Protein AF-A0A378KLR0-F1 (afdb_monomer_lite)

Foldseek 3Di:
DWDWDWDAALNAIWIWTDPDPPGRDIDIDHDCVDPVVVVCVVVVPPRVVVRRVVCVVCNLLVHLLVCLVCVCVPVVVPVPPVCLVVPDDPVVLVSLLVSLVSLCVDPPHDPSSVVSSVSSVCVVVVNDDDDDDPPQDPLSVLVVVCVVCVVVLVVVQCVVPPQAAPPPRDRDNPFWDKDFCDPVDSHPDSVRITTHGPVVVVVVVVVD

Radius of gyration: 29.0 Å; chains: 1; bounding box: 58×47×76 Å

pLDDT: mean 85.08, std 10.13, range [50.19, 97.94]

Sequence (208 aa):
MSYSMNIEVNEFPFQFGRMGYQTPSIGIFIDFSNVKIKEAIETGNENFYNAIKSVLSQGDEIDALYEMTNFEHYALQGHGWRALTEYYDFASLEKFKFQAELVLASKHANEEQLRVARTIIDVLNGTYKFPPPPEKSPEEKAKAAFERKKPKLKLKLTIDRGYKCDQCGNSTENSLCLIRRDNSILNYEIDNLVLRCRKCMNKMRSKQ

Secondary structure (DSSP, 8-state):
--EEEEEEETTEEEEEEE--SS---EEEE--TT-HHHHHHHHTT-HHHHHHHHHHHHTHHHHHHHHHHHHHIIIIITTS-TTHHHHH--HHHHHHHHHHHHHHHH-SS--HHHHHHHHHHHHHHTT---PPPPP---HHHHHHHHHHHHHHHHHHHHHHHHTS--TTT----TTSEEEEES-SS-----GGGEEEEEHHHHHHHHTT-

Structure (mmCIF, N/CA/C/O backbone):
data_AF-A0A378KLR0-F1
#
_entry.id   AF-A0A378KLR0-F1
#
loop_
_atom_site.group_PDB
_atom_site.id
_atom_site.type_symbol
_atom_site.label_atom_id
_atom_site.label_alt_id
_atom_site.labe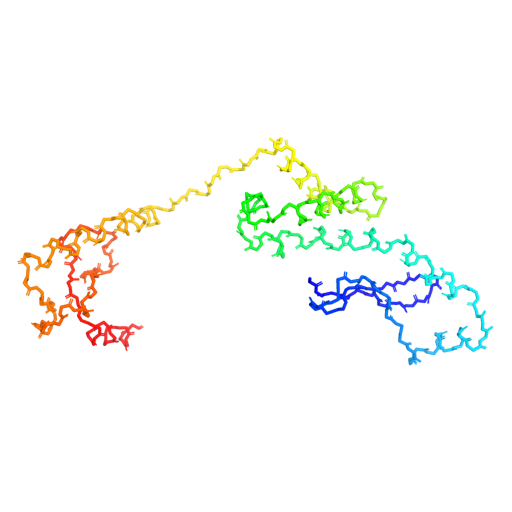l_comp_id
_atom_site.label_asym_id
_atom_site.label_entity_id
_atom_site.label_seq_id
_atom_site.pdbx_PDB_ins_code
_atom_site.Cartn_x
_atom_site.Cartn_y
_atom_site.Cartn_z
_atom_site.occupancy
_atom_site.B_iso_or_equiv
_atom_site.auth_seq_id
_atom_site.auth_comp_id
_atom_site.auth_asym_id
_atom_site.auth_atom_id
_atom_site.pdbx_PDB_model_num
ATOM 1 N N . MET A 1 1 ? -7.399 -4.696 -0.916 1.00 66.94 1 MET A N 1
ATOM 2 C CA . MET A 1 1 ? -6.653 -5.759 -0.215 1.00 66.94 1 MET A CA 1
ATOM 3 C C . MET A 1 1 ? -7.505 -6.254 0.937 1.00 66.94 1 MET A C 1
ATOM 5 O O . MET A 1 1 ? -8.052 -5.416 1.645 1.00 66.94 1 MET A O 1
ATOM 9 N N . SER A 1 2 ? -7.650 -7.573 1.086 1.00 79.69 2 SER A N 1
ATOM 10 C CA . SER A 1 2 ? -8.330 -8.167 2.238 1.00 79.69 2 SER A CA 1
ATOM 11 C C . SER A 1 2 ? -7.324 -8.498 3.331 1.00 79.69 2 SER A C 1
ATOM 13 O O . SER A 1 2 ? -6.296 -9.109 3.041 1.00 79.69 2 SER A O 1
ATOM 15 N N . TYR A 1 3 ? -7.636 -8.141 4.566 1.00 85.25 3 TYR A N 1
ATOM 16 C CA . TYR A 1 3 ? -6.856 -8.522 5.736 1.00 85.25 3 TYR A CA 1
ATOM 17 C C . TYR A 1 3 ? -7.774 -8.605 6.952 1.00 85.25 3 TYR A C 1
ATOM 19 O O . TYR A 1 3 ? -8.843 -7.994 6.977 1.00 85.25 3 TYR A O 1
ATOM 27 N N . SER A 1 4 ? -7.330 -9.337 7.964 1.00 88.06 4 SER A N 1
ATOM 28 C CA . SER A 1 4 ? -7.962 -9.385 9.276 1.00 88.06 4 SER A CA 1
ATOM 29 C C . SER A 1 4 ? -6.880 -9.445 10.344 1.00 88.06 4 SER A C 1
ATOM 31 O O . SER A 1 4 ? -5.906 -10.183 10.193 1.00 88.06 4 SER A O 1
ATOM 33 N N . MET A 1 5 ? -7.060 -8.704 11.426 1.00 88.38 5 MET A N 1
ATOM 34 C CA . MET A 1 5 ? -6.195 -8.718 12.599 1.00 88.38 5 MET A CA 1
ATOM 35 C C . MET A 1 5 ? -7.018 -8.990 13.853 1.00 88.38 5 MET A C 1
ATOM 37 O O . MET A 1 5 ? -8.179 -8.592 13.929 1.00 88.38 5 MET A O 1
ATOM 41 N N . ASN A 1 6 ? -6.410 -9.653 14.833 1.00 90.50 6 ASN A N 1
ATOM 42 C CA . ASN A 1 6 ? -7.017 -9.811 16.149 1.00 90.50 6 ASN A CA 1
ATOM 43 C C . ASN A 1 6 ? -6.736 -8.555 16.975 1.00 90.50 6 ASN A C 1
ATOM 45 O O . ASN A 1 6 ? -5.592 -8.105 17.041 1.00 90.50 6 ASN A O 1
ATOM 49 N N . ILE A 1 7 ? -7.768 -8.021 17.614 1.00 89.31 7 ILE A N 1
ATOM 50 C CA . ILE A 1 7 ? -7.682 -6.892 18.538 1.00 89.31 7 ILE A CA 1
ATOM 51 C C . ILE A 1 7 ? -8.447 -7.241 19.812 1.00 89.31 7 ILE A C 1
ATOM 53 O O . ILE A 1 7 ? -9.410 -8.004 19.772 1.00 89.31 7 ILE A O 1
ATOM 57 N N . GLU A 1 8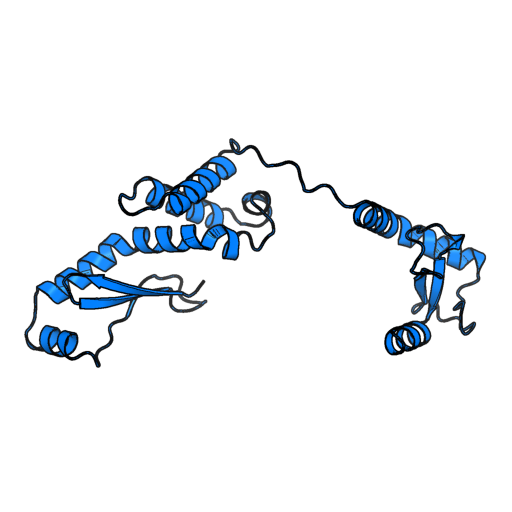 ? -8.042 -6.672 20.939 1.00 89.81 8 GLU A N 1
ATOM 58 C CA . GLU A 1 8 ? -8.757 -6.825 22.203 1.00 89.81 8 GLU A CA 1
ATOM 59 C C . GLU A 1 8 ? -9.113 -5.443 22.743 1.00 89.81 8 GLU A C 1
ATOM 61 O O . GLU A 1 8 ? -8.246 -4.580 22.877 1.00 89.81 8 GLU A O 1
ATOM 66 N N . VAL A 1 9 ? -10.398 -5.222 23.021 1.00 87.94 9 VAL A N 1
ATOM 67 C CA . VAL A 1 9 ? -10.903 -3.963 23.582 1.00 87.94 9 VAL A CA 1
ATOM 68 C C . VAL A 1 9 ? -11.867 -4.292 24.709 1.00 87.94 9 VAL A C 1
ATOM 70 O O . VAL A 1 9 ? -12.788 -5.083 24.526 1.00 87.94 9 VAL A O 1
ATOM 73 N N . ASN A 1 10 ? -11.654 -3.683 25.877 1.00 90.00 10 ASN A N 1
ATOM 74 C CA . ASN A 1 10 ? -12.403 -3.974 27.104 1.00 90.00 10 ASN A CA 1
ATOM 75 C C . ASN A 1 10 ? -12.471 -5.483 27.414 1.00 90.00 10 ASN A C 1
ATOM 77 O O . ASN A 1 10 ? -13.537 -5.984 27.756 1.00 90.00 10 ASN A O 1
ATOM 81 N N . GLU A 1 11 ? -11.354 -6.204 27.251 1.00 89.38 11 GLU A N 1
ATOM 82 C CA . GLU A 1 11 ? -11.241 -7.659 27.485 1.00 89.38 11 GLU A CA 1
ATOM 83 C C . GLU A 1 11 ? -12.057 -8.545 26.520 1.00 89.38 11 GLU A C 1
ATOM 85 O O . GLU A 1 11 ? -12.147 -9.765 26.709 1.00 89.38 11 GLU A O 1
ATOM 90 N N . PHE A 1 12 ? -12.644 -7.953 25.472 1.00 91.62 12 PHE A N 1
ATOM 91 C CA . PHE A 1 12 ? -13.346 -8.676 24.419 1.00 91.62 12 PHE A CA 1
ATOM 92 C C . PHE A 1 12 ? -12.463 -8.812 23.175 1.00 91.62 12 PHE A C 1
ATOM 94 O O . PHE A 1 12 ? -12.006 -7.799 22.633 1.00 91.62 12 PHE A O 1
ATOM 101 N N . PRO A 1 13 ? -12.234 -10.048 22.695 1.00 91.38 13 PRO A N 1
ATOM 102 C CA . PRO A 1 13 ? -11.493 -10.278 21.469 1.00 91.38 13 PRO A CA 1
ATOM 103 C C . PRO A 1 13 ? -12.387 -10.019 20.253 1.00 91.38 13 PRO A C 1
ATOM 105 O O . PRO A 1 13 ? -13.496 -10.546 20.148 1.00 91.38 13 PRO A O 1
ATOM 108 N N . PHE A 1 14 ? -11.869 -9.257 19.300 1.00 90.19 14 PHE A N 1
ATOM 109 C CA . PHE A 1 14 ? -12.486 -9.011 18.007 1.00 90.19 14 PHE A CA 1
ATOM 110 C C . PHE A 1 14 ? -11.508 -9.322 16.883 1.00 90.19 14 PHE A C 1
ATOM 112 O O . PHE A 1 14 ? -10.290 -9.235 17.042 1.00 90.19 14 PHE A O 1
ATOM 119 N N . GLN A 1 15 ? -12.053 -9.613 15.709 1.00 90.25 15 GLN A N 1
ATOM 120 C CA . GLN A 1 15 ? -11.304 -9.508 14.468 1.00 90.25 15 GLN A CA 1
ATOM 121 C C . GLN A 1 15 ? -11.693 -8.217 13.757 1.00 90.25 15 GLN A C 1
ATOM 123 O O . GLN A 1 15 ? -12.873 -7.915 13.631 1.00 90.25 15 GLN A O 1
ATOM 128 N N . PHE A 1 16 ? -10.716 -7.456 13.280 1.00 89.25 16 PHE A N 1
ATOM 129 C CA . PHE A 1 16 ? -10.937 -6.233 12.512 1.00 89.25 16 PHE A CA 1
ATOM 130 C C . PHE A 1 16 ? -10.234 -6.317 11.164 1.00 89.25 16 PHE A C 1
ATOM 132 O O . PHE A 1 16 ? -9.127 -6.846 11.070 1.00 89.25 16 PHE A O 1
ATOM 139 N N . GLY A 1 17 ? -10.847 -5.772 10.120 1.00 88.19 17 GLY A N 1
ATOM 140 C CA . GLY A 1 17 ? -10.163 -5.558 8.850 1.00 88.19 17 GLY A CA 1
ATOM 141 C C . GLY A 1 17 ? -11.109 -5.430 7.668 1.00 88.19 17 GLY A C 1
ATOM 142 O O . GLY A 1 17 ? -12.283 -5.090 7.817 1.00 88.19 17 GLY A O 1
ATOM 143 N N . ARG A 1 18 ? -10.586 -5.702 6.472 1.00 85.19 18 ARG A N 1
ATOM 144 C CA . ARG A 1 18 ? -11.323 -5.636 5.205 1.00 85.19 18 ARG A CA 1
ATOM 145 C C . ARG A 1 18 ? -11.597 -7.039 4.684 1.00 85.19 18 ARG A C 1
ATOM 147 O O . ARG A 1 18 ? -10.667 -7.763 4.326 1.00 85.19 18 ARG A O 1
ATOM 154 N N . MET A 1 19 ? -12.872 -7.403 4.583 1.00 68.81 19 MET A N 1
ATOM 155 C CA . MET A 1 19 ? -13.282 -8.669 3.976 1.00 68.81 19 MET A CA 1
ATOM 156 C C . MET A 1 19 ? -13.594 -8.475 2.499 1.00 68.81 19 MET A C 1
ATOM 158 O O . MET A 1 19 ? -14.481 -7.709 2.138 1.00 68.81 19 MET A O 1
ATOM 162 N N . GLY A 1 20 ? -12.890 -9.228 1.655 1.00 62.16 20 GLY A N 1
ATOM 163 C CA . GLY A 1 20 ? -13.179 -9.355 0.230 1.00 62.16 20 GLY A CA 1
ATOM 164 C C . GLY A 1 20 ? -12.495 -8.330 -0.680 1.00 62.16 20 GLY A C 1
ATOM 165 O O . GLY A 1 20 ? -12.195 -7.201 -0.308 1.00 62.16 20 GLY A O 1
ATOM 166 N N . TYR A 1 21 ? -12.268 -8.746 -1.928 1.00 53.12 21 TYR A N 1
ATOM 167 C CA . TYR A 1 21 ? -11.792 -7.876 -3.011 1.00 53.12 21 TYR A CA 1
ATOM 168 C C . TYR A 1 21 ? -12.880 -6.916 -3.525 1.00 53.12 21 TYR A C 1
ATOM 170 O O . TYR A 1 21 ? -12.554 -5.935 -4.185 1.00 53.12 21 TYR A O 1
ATOM 178 N N . GLN A 1 22 ? -14.156 -7.209 -3.245 1.00 52.25 22 GLN A N 1
ATOM 179 C CA . GLN A 1 22 ? -15.318 -6.502 -3.801 1.00 52.25 22 GLN A CA 1
ATOM 180 C C . GLN A 1 22 ? -15.989 -5.534 -2.816 1.00 52.25 22 GLN A C 1
ATOM 182 O O . GLN A 1 22 ? -16.718 -4.645 -3.244 1.00 52.25 22 GLN A O 1
ATOM 187 N N . THR A 1 23 ? -15.728 -5.670 -1.516 1.00 54.97 23 THR A N 1
ATOM 188 C CA . THR A 1 23 ? -16.262 -4.792 -0.469 1.00 54.97 23 THR A CA 1
ATOM 189 C C . THR A 1 23 ? -15.115 -3.994 0.150 1.00 54.97 23 THR A C 1
ATOM 191 O O . THR A 1 23 ? -14.316 -4.552 0.898 1.00 54.97 23 THR A O 1
ATOM 194 N N . PRO A 1 24 ? -14.987 -2.689 -0.159 1.00 64.12 24 PRO A N 1
ATOM 195 C CA . PRO A 1 24 ? -13.898 -1.853 0.354 1.00 64.12 24 PRO A CA 1
ATOM 196 C C . PRO A 1 24 ? -14.073 -1.462 1.832 1.00 64.12 24 PRO A C 1
ATOM 198 O O . PRO A 1 24 ? -13.217 -0.778 2.392 1.00 64.12 24 PRO A O 1
ATOM 201 N N . SER A 1 25 ? -15.179 -1.864 2.457 1.00 74.38 25 SER A N 1
ATOM 202 C CA . SER A 1 25 ? -15.558 -1.495 3.815 1.00 74.38 25 SER A CA 1
ATOM 203 C C . SER A 1 25 ? -14.751 -2.252 4.870 1.00 74.38 25 SER A C 1
ATOM 205 O O . SER A 1 25 ? -14.663 -3.482 4.850 1.00 74.38 25 SER A O 1
ATOM 207 N N . ILE A 1 26 ? -14.204 -1.490 5.814 1.00 84.94 26 ILE A N 1
ATOM 208 C CA . ILE A 1 26 ? -13.672 -1.996 7.079 1.00 84.94 26 ILE A CA 1
ATOM 209 C C . ILE A 1 26 ? -14.813 -2.519 7.956 1.00 84.94 26 ILE A C 1
ATOM 211 O O . ILE A 1 26 ? -15.939 -2.021 7.890 1.00 84.94 26 ILE A O 1
ATOM 215 N N . GLY A 1 27 ? -14.535 -3.528 8.773 1.00 85.75 27 GLY A N 1
ATOM 216 C CA . GLY A 1 27 ? -15.534 -4.117 9.649 1.00 85.75 27 GLY A CA 1
ATOM 217 C C . GLY A 1 27 ? -14.936 -4.879 10.820 1.00 85.75 27 GLY A C 1
ATOM 218 O O . GLY A 1 27 ? -13.740 -5.174 10.860 1.00 85.75 27 GLY A O 1
ATOM 219 N N . ILE A 1 28 ? -15.818 -5.192 11.765 1.00 88.44 28 ILE A N 1
ATOM 220 C CA . ILE A 1 28 ? -15.535 -6.037 12.921 1.00 88.44 28 ILE A CA 1
ATOM 221 C C . ILE A 1 28 ? -16.211 -7.387 12.699 1.00 88.44 28 ILE A C 1
ATOM 223 O O . ILE A 1 28 ? -17.391 -7.450 12.354 1.00 88.44 28 ILE A O 1
ATOM 227 N N . PHE A 1 29 ? -15.472 -8.460 12.942 1.00 87.44 29 PHE A N 1
ATOM 228 C CA . PHE A 1 29 ? -15.940 -9.835 12.908 1.00 87.44 29 PHE A CA 1
ATOM 229 C C . PHE A 1 29 ? -15.981 -10.361 14.337 1.00 87.44 29 PHE A C 1
ATOM 231 O O . PHE A 1 29 ? -14.988 -10.326 15.069 1.00 87.44 29 PHE A O 1
ATOM 238 N N . ILE A 1 30 ? -17.172 -10.800 14.733 1.00 88.44 30 ILE A N 1
ATOM 239 C CA . ILE A 1 30 ? -17.485 -11.242 16.087 1.00 88.44 30 ILE A CA 1
ATOM 240 C C . ILE A 1 30 ? -17.665 -12.755 16.046 1.00 88.44 30 ILE A C 1
ATOM 242 O O . ILE A 1 30 ? -18.530 -13.263 15.331 1.00 88.44 30 ILE A O 1
ATOM 246 N N . ASP A 1 31 ? -16.853 -13.472 16.819 1.00 89.19 31 ASP A N 1
ATOM 247 C CA . ASP A 1 31 ? -17.006 -14.911 16.987 1.00 89.19 31 ASP A CA 1
ATOM 248 C C . ASP A 1 31 ? -18.088 -15.207 18.029 1.00 89.19 31 ASP A C 1
ATOM 250 O O . ASP A 1 31 ? -17.850 -15.206 19.238 1.00 89.19 31 ASP A O 1
ATOM 254 N N . PHE A 1 32 ? -19.294 -15.499 17.548 1.00 88.88 32 PHE A N 1
ATOM 255 C CA . PHE A 1 32 ? -20.414 -15.876 18.404 1.00 88.88 32 PHE A CA 1
ATOM 256 C C . PHE A 1 32 ? -20.243 -17.237 19.082 1.00 88.88 32 PHE A C 1
ATOM 258 O O . PHE A 1 32 ? -21.099 -17.597 19.878 1.00 88.88 32 PHE A O 1
ATOM 265 N N . SER A 1 33 ? -19.196 -18.018 18.794 1.00 90.94 33 SER A N 1
ATOM 266 C CA . SER A 1 33 ? -18.888 -19.234 19.554 1.00 90.94 33 S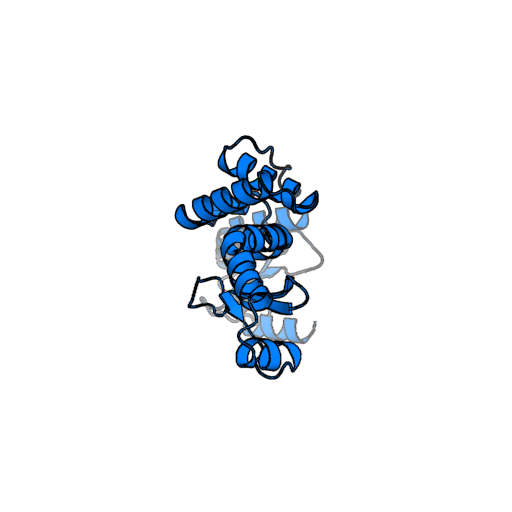ER A CA 1
ATOM 267 C C . SER A 1 33 ? -18.184 -18.940 20.886 1.00 90.94 33 SER A C 1
ATOM 269 O O . SER A 1 33 ? -18.250 -19.766 21.799 1.00 90.94 33 SER A O 1
ATOM 271 N N . ASN A 1 34 ? -17.592 -17.749 21.036 1.00 92.19 34 ASN A N 1
ATOM 272 C CA . ASN A 1 34 ? -16.878 -17.333 22.237 1.00 92.19 34 ASN A CA 1
ATOM 273 C C . ASN A 1 34 ? -17.829 -17.165 23.436 1.00 92.19 34 ASN A C 1
ATOM 275 O O . ASN A 1 34 ? -18.782 -16.386 23.386 1.00 92.19 34 ASN A O 1
ATOM 279 N N . VAL A 1 35 ? -17.535 -17.870 24.534 1.00 93.25 35 VAL A N 1
ATOM 280 C CA . VAL A 1 35 ? -18.378 -17.901 25.743 1.00 93.25 35 VAL A CA 1
ATOM 281 C C . VAL A 1 35 ? -18.558 -16.508 26.352 1.00 93.25 35 VAL A C 1
ATOM 283 O O . VAL A 1 35 ? -19.690 -16.120 26.621 1.00 93.25 35 VAL A O 1
ATOM 286 N N . LYS A 1 36 ? -17.484 -15.710 26.465 1.00 91.94 36 LYS A N 1
ATOM 287 C CA . LYS A 1 36 ? -17.559 -14.344 27.014 1.00 91.94 36 LYS A CA 1
ATOM 288 C C . LYS A 1 36 ? -18.461 -13.440 26.176 1.00 91.94 36 LYS A C 1
ATOM 290 O O . LYS A 1 36 ? -19.187 -12.617 26.721 1.00 91.94 36 LYS A O 1
ATOM 295 N N . ILE A 1 37 ? -18.407 -13.578 24.850 1.00 92.62 37 ILE A N 1
ATOM 296 C CA . ILE A 1 37 ? -19.224 -12.782 23.925 1.00 92.62 37 ILE A CA 1
ATOM 297 C C . ILE A 1 37 ? -20.691 -13.207 24.007 1.00 92.62 37 ILE A C 1
ATOM 299 O O . ILE A 1 37 ? -21.564 -12.345 24.074 1.00 92.62 37 ILE A O 1
ATOM 303 N N . LYS A 1 38 ? -20.971 -14.517 24.046 1.00 94.56 38 LYS A N 1
ATOM 304 C CA . LYS A 1 38 ? -22.336 -15.030 24.242 1.00 94.56 38 LYS A CA 1
ATOM 305 C C . LYS A 1 38 ? -22.948 -14.502 25.535 1.00 94.56 38 LYS A C 1
ATOM 307 O O . LYS A 1 38 ? -24.009 -13.888 25.488 1.00 94.56 38 LYS A O 1
ATOM 312 N N . GLU A 1 39 ? -22.241 -14.663 26.652 1.00 94.56 39 GLU A N 1
ATOM 313 C CA . GLU A 1 39 ? -22.681 -14.172 27.961 1.00 94.56 39 GLU A CA 1
ATOM 314 C C . GLU A 1 39 ? -22.891 -12.653 27.947 1.00 94.56 39 GLU A C 1
ATOM 316 O O . GLU A 1 39 ? -23.892 -12.158 28.462 1.00 94.56 39 GLU A O 1
ATOM 321 N N . ALA A 1 40 ? -21.992 -11.895 27.313 1.00 93.69 40 ALA A N 1
ATOM 322 C CA . ALA A 1 40 ? -22.121 -10.446 27.191 1.00 93.69 40 ALA A CA 1
ATOM 323 C C . ALA A 1 40 ? -23.361 -10.018 26.388 1.00 93.69 40 ALA A C 1
ATOM 325 O O . ALA A 1 40 ? -24.019 -9.045 26.755 1.00 93.69 40 ALA A O 1
ATOM 326 N N . ILE A 1 41 ? -23.707 -10.737 25.318 1.00 93.69 41 ILE A N 1
ATOM 327 C CA . ILE A 1 41 ? -24.913 -10.466 24.525 1.00 93.69 41 ILE A CA 1
ATOM 328 C C . ILE A 1 41 ? -26.172 -10.803 25.332 1.00 93.69 41 ILE A C 1
ATOM 330 O O . ILE A 1 41 ? -27.078 -9.975 25.409 1.00 93.69 41 ILE A O 1
ATOM 334 N N . GLU A 1 42 ? -26.217 -11.983 25.955 1.00 94.81 42 GLU A N 1
ATOM 335 C CA . GLU A 1 42 ? -27.366 -12.468 26.734 1.00 94.81 42 GLU A CA 1
ATOM 336 C C . GLU A 1 42 ? -27.672 -11.578 27.943 1.00 94.81 42 GLU A C 1
ATOM 338 O O . GLU A 1 42 ? -28.835 -11.340 28.267 1.00 94.81 42 GLU A O 1
ATOM 343 N N . THR A 1 43 ? -26.631 -11.050 28.588 1.00 95.06 43 THR A N 1
ATOM 344 C CA . THR A 1 43 ? -26.754 -10.176 29.765 1.00 95.06 43 THR A CA 1
ATOM 345 C C . THR A 1 43 ? -26.897 -8.695 29.420 1.00 95.06 43 THR A C 1
ATOM 347 O O . THR A 1 43 ? -27.090 -7.880 30.320 1.00 95.06 43 THR A O 1
ATOM 350 N N . GLY A 1 44 ? -26.810 -8.319 28.139 1.00 92.38 44 GLY A N 1
ATOM 351 C CA . GLY A 1 44 ? -26.850 -6.916 27.725 1.00 92.38 44 GLY A CA 1
ATOM 352 C C . GLY A 1 44 ? -25.647 -6.102 28.221 1.00 92.38 44 GLY A C 1
ATOM 353 O O . GLY A 1 44 ? -25.794 -4.928 28.548 1.00 92.38 44 GLY A O 1
ATOM 354 N N . ASN A 1 45 ? -24.463 -6.712 28.298 1.00 95.19 45 ASN A N 1
ATOM 355 C CA . ASN A 1 45 ? -23.262 -6.110 28.871 1.00 95.19 45 ASN A CA 1
ATOM 356 C C . ASN A 1 45 ? -22.826 -4.845 28.105 1.00 95.19 45 ASN A C 1
ATOM 358 O O . ASN A 1 45 ? -22.349 -4.906 26.969 1.00 95.19 45 ASN A O 1
ATOM 362 N N . GLU A 1 46 ? -22.934 -3.686 28.755 1.00 94.75 46 GLU A N 1
ATOM 363 C CA . GLU A 1 46 ? -22.594 -2.391 28.157 1.00 94.75 46 GLU A CA 1
ATOM 364 C C . GLU A 1 46 ? -21.118 -2.279 27.751 1.00 94.75 46 GLU A C 1
ATOM 366 O O . GLU A 1 46 ? -20.814 -1.650 26.735 1.00 94.75 46 GLU A O 1
ATOM 371 N N . ASN A 1 47 ? -20.192 -2.922 28.475 1.00 93.75 47 ASN A N 1
ATOM 372 C CA . ASN A 1 47 ? -18.761 -2.872 28.156 1.00 93.75 47 ASN A CA 1
ATOM 373 C C . ASN A 1 47 ? -18.459 -3.510 26.799 1.00 93.75 47 ASN A C 1
ATOM 375 O O . ASN A 1 47 ? -17.602 -3.002 26.073 1.00 93.75 47 ASN A O 1
ATOM 379 N N . PHE A 1 48 ? -19.188 -4.569 26.436 1.00 94.12 48 PHE A N 1
ATOM 380 C CA . PHE A 1 48 ? -19.072 -5.223 25.134 1.00 94.12 48 PHE A CA 1
ATOM 381 C C . PHE A 1 48 ? -19.538 -4.303 24.001 1.00 94.12 48 PHE A C 1
ATOM 383 O O . PHE A 1 48 ? -18.804 -4.073 23.039 1.00 94.12 48 PHE A O 1
ATOM 390 N N . TYR A 1 49 ? -20.721 -3.697 24.130 1.00 92.94 49 TYR A N 1
ATOM 391 C CA . TYR A 1 49 ? -21.227 -2.765 23.117 1.00 92.94 49 TYR A CA 1
ATOM 392 C C . TYR A 1 49 ? -20.371 -1.495 23.011 1.00 92.94 49 TYR A C 1
ATOM 394 O O . TYR A 1 49 ? -20.158 -0.981 21.910 1.00 92.94 49 TYR A O 1
ATOM 402 N N . ASN A 1 50 ? -19.832 -1.007 24.131 1.00 93.75 50 ASN A N 1
ATOM 403 C CA . ASN A 1 50 ? -18.875 0.098 24.145 1.00 93.75 50 ASN A CA 1
ATOM 404 C C . ASN A 1 50 ? -17.552 -0.285 23.469 1.00 93.75 50 ASN A C 1
ATOM 406 O O . ASN A 1 50 ? -16.970 0.549 22.778 1.00 93.75 50 ASN A O 1
ATOM 410 N N . ALA A 1 51 ? -17.108 -1.538 23.596 1.00 92.19 51 ALA A N 1
ATOM 411 C CA . ALA A 1 51 ? -15.925 -2.030 22.898 1.00 92.19 51 ALA A CA 1
ATOM 412 C C . ALA A 1 51 ? -16.127 -2.023 21.375 1.00 92.19 51 ALA A C 1
ATOM 414 O O . ALA A 1 51 ? -15.292 -1.479 20.656 1.00 92.19 51 ALA A O 1
ATOM 415 N N . ILE A 1 52 ? -17.276 -2.512 20.886 1.00 91.69 52 ILE A N 1
ATOM 416 C CA . ILE A 1 52 ? -17.633 -2.453 19.455 1.00 91.69 52 ILE A CA 1
ATOM 417 C C . ILE A 1 52 ? -17.622 -1.003 18.957 1.00 91.69 52 ILE A C 1
ATOM 419 O O . ILE A 1 52 ? -16.989 -0.699 17.947 1.00 91.69 52 ILE A O 1
ATOM 423 N N . LYS A 1 53 ? -18.294 -0.090 19.673 1.00 91.50 53 LYS A N 1
ATOM 424 C CA . LYS A 1 53 ? -18.335 1.338 19.309 1.00 91.50 53 LYS A CA 1
ATOM 425 C C . LYS A 1 53 ? -16.939 1.957 19.265 1.00 91.50 53 LYS A C 1
ATOM 427 O O . LYS A 1 53 ? -16.642 2.695 18.331 1.00 91.50 53 LYS A O 1
ATOM 432 N N . SER A 1 54 ? -16.095 1.639 20.246 1.00 90.62 54 SER A N 1
ATOM 433 C CA . SER A 1 54 ? -14.718 2.126 20.322 1.00 90.62 54 SER A CA 1
ATOM 434 C C . SER A 1 54 ? -13.907 1.695 19.099 1.00 90.62 54 SER A C 1
ATOM 436 O O . SER A 1 54 ? -13.332 2.544 18.419 1.00 90.62 54 SER A O 1
ATOM 438 N N . VAL A 1 55 ? -13.950 0.408 18.743 1.00 90.25 55 VAL A N 1
ATOM 439 C CA . VAL A 1 55 ? -13.252 -0.107 17.556 1.00 90.25 55 VAL A CA 1
ATOM 440 C C . VAL A 1 55 ? -13.766 0.559 16.280 1.00 90.25 55 VAL A C 1
ATOM 442 O O . VAL A 1 55 ? -12.964 1.001 15.464 1.00 90.25 55 VAL A O 1
ATOM 445 N N . LEU A 1 56 ? -15.087 0.681 16.107 1.00 87.75 56 LEU A N 1
ATOM 446 C CA . LEU A 1 56 ? -15.656 1.325 14.918 1.00 87.75 56 LEU A CA 1
ATOM 447 C C . LEU A 1 56 ? -15.261 2.802 14.818 1.00 87.75 56 LEU A C 1
ATOM 449 O O . LEU A 1 56 ? -14.959 3.270 13.725 1.00 87.75 56 LEU A O 1
ATOM 453 N N . SER A 1 57 ? -15.215 3.524 15.942 1.00 89.31 57 SER A N 1
ATOM 454 C CA . SER A 1 57 ? -14.802 4.935 15.965 1.00 89.31 57 SER A CA 1
ATOM 455 C C . SER A 1 57 ? -13.332 5.157 15.602 1.00 89.31 57 SER A C 1
ATOM 457 O O . SER A 1 57 ? -12.981 6.234 15.135 1.00 89.31 57 SER A O 1
ATOM 459 N N . GLN A 1 58 ? -12.490 4.137 15.781 1.00 89.25 58 GLN A N 1
ATOM 460 C CA . GLN A 1 58 ? -11.060 4.160 15.459 1.00 89.25 58 GLN A CA 1
ATOM 461 C C . GLN A 1 58 ? -10.744 3.399 14.164 1.00 89.25 58 GLN A C 1
ATOM 463 O O . GLN A 1 58 ? -9.580 3.207 13.825 1.00 89.25 58 GLN A O 1
ATOM 468 N N . GLY A 1 59 ? -11.764 2.945 13.429 1.00 89.69 59 GLY A N 1
ATOM 469 C CA . GLY A 1 59 ? -11.589 2.026 12.308 1.00 89.69 59 GLY A CA 1
ATOM 470 C C . GLY A 1 59 ? -10.672 2.565 11.207 1.00 89.69 59 GLY A C 1
ATOM 471 O O . GLY A 1 59 ? -9.822 1.828 10.711 1.00 89.69 59 GLY A O 1
ATOM 472 N N . ASP A 1 60 ? -10.797 3.849 10.866 1.00 90.69 60 ASP A N 1
ATOM 473 C CA . ASP A 1 60 ? -9.946 4.486 9.854 1.00 90.69 60 ASP A CA 1
ATOM 474 C C . ASP A 1 60 ? -8.483 4.587 10.308 1.00 90.69 60 ASP A C 1
ATOM 476 O O . ASP A 1 60 ? -7.570 4.374 9.511 1.00 90.69 60 ASP A O 1
ATOM 480 N N . GLU A 1 61 ? -8.248 4.862 11.594 1.00 92.44 61 GLU A N 1
ATOM 481 C CA . GLU A 1 61 ? -6.903 4.901 12.173 1.00 92.44 61 GLU A CA 1
ATOM 482 C C . GLU A 1 61 ? -6.274 3.503 12.178 1.00 92.44 61 GLU A C 1
ATOM 484 O O . GLU A 1 61 ? -5.151 3.337 11.705 1.00 92.44 61 GLU A O 1
ATOM 489 N N . ILE A 1 62 ? -7.007 2.481 12.633 1.00 91.31 62 ILE A N 1
ATOM 490 C CA . ILE A 1 62 ? -6.535 1.087 12.643 1.00 91.31 62 ILE A CA 1
ATOM 491 C C . ILE A 1 62 ? -6.194 0.625 11.217 1.00 91.31 62 ILE A C 1
ATOM 493 O O . ILE A 1 62 ? -5.155 -0.004 10.999 1.00 91.31 62 ILE A O 1
ATOM 497 N N . ASP A 1 63 ? -7.036 0.963 10.236 1.00 91.44 63 ASP A N 1
ATOM 498 C CA . ASP A 1 63 ? -6.789 0.642 8.830 1.00 91.44 63 ASP A CA 1
ATOM 499 C C . ASP A 1 63 ? -5.558 1.361 8.277 1.00 91.44 63 ASP A C 1
ATOM 501 O O . ASP A 1 63 ? -4.718 0.732 7.633 1.00 91.44 63 ASP A O 1
ATOM 505 N N . ALA A 1 64 ? -5.406 2.652 8.569 1.00 93.75 64 ALA A N 1
ATOM 506 C CA . ALA A 1 64 ? -4.242 3.422 8.153 1.00 93.75 64 ALA A CA 1
ATOM 507 C C . ALA A 1 64 ? -2.943 2.856 8.749 1.00 93.75 64 ALA A C 1
ATOM 509 O O . ALA A 1 64 ? -1.965 2.672 8.022 1.00 93.75 64 ALA A O 1
ATOM 510 N N . LEU A 1 65 ? -2.936 2.506 10.039 1.00 94.06 65 LEU A N 1
ATOM 511 C CA . LEU A 1 65 ? -1.783 1.891 10.702 1.00 94.06 65 LEU A CA 1
ATOM 512 C C . LEU A 1 65 ? -1.391 0.563 10.042 1.00 94.06 65 LEU A C 1
ATOM 514 O O . LEU A 1 65 ? -0.204 0.321 9.803 1.00 94.06 65 LEU A O 1
ATOM 518 N N . TYR A 1 66 ? -2.372 -0.278 9.701 1.00 92.19 66 TYR A N 1
ATOM 519 C CA . TYR A 1 66 ? -2.123 -1.538 8.999 1.00 92.19 66 TYR A CA 1
ATOM 520 C C . TYR A 1 66 ? -1.539 -1.325 7.602 1.00 92.19 66 TYR A C 1
ATOM 522 O O . TYR A 1 66 ? -0.566 -1.980 7.220 1.00 92.19 66 TYR A O 1
ATOM 530 N N . GLU A 1 67 ? -2.133 -0.416 6.831 1.00 91.12 67 GLU A N 1
ATOM 531 C CA . GLU A 1 67 ? -1.706 -0.125 5.463 1.00 91.12 67 GLU A CA 1
ATOM 532 C C . GLU A 1 67 ? -0.277 0.425 5.453 1.00 91.12 67 GLU A C 1
ATOM 534 O O . GLU A 1 67 ? 0.539 -0.048 4.667 1.00 91.12 67 GLU A O 1
ATOM 539 N N . MET A 1 68 ? 0.084 1.320 6.382 1.00 94.44 68 MET A N 1
ATOM 540 C CA . MET A 1 68 ? 1.454 1.848 6.479 1.00 94.44 68 MET A CA 1
ATOM 541 C C . MET A 1 68 ? 2.483 0.766 6.810 1.00 94.44 68 MET A C 1
ATOM 543 O O . MET A 1 68 ? 3.567 0.763 6.232 1.00 94.44 68 MET A O 1
ATOM 547 N N . THR A 1 69 ? 2.146 -0.196 7.675 1.00 92.88 69 THR A N 1
ATOM 548 C CA . THR A 1 69 ? 3.037 -1.330 7.978 1.00 92.88 69 THR A CA 1
ATOM 549 C C . THR A 1 69 ? 3.350 -2.171 6.744 1.00 92.88 69 THR A C 1
ATOM 551 O O . THR A 1 69 ? 4.437 -2.734 6.643 1.00 92.88 69 THR A O 1
ATOM 554 N N . ASN A 1 70 ? 2.417 -2.262 5.798 1.00 90.44 70 ASN A N 1
ATOM 555 C CA . ASN A 1 70 ? 2.552 -3.144 4.646 1.00 90.44 70 ASN A CA 1
ATOM 556 C C . ASN A 1 70 ? 2.681 -2.397 3.307 1.00 90.44 70 ASN A C 1
ATOM 558 O O . ASN A 1 70 ? 2.654 -3.021 2.243 1.00 90.44 70 ASN A O 1
ATOM 562 N N . PHE A 1 71 ? 2.841 -1.073 3.348 1.00 92.12 71 PHE A N 1
ATOM 563 C CA . PHE A 1 71 ? 2.739 -0.206 2.179 1.00 92.12 71 PHE A CA 1
ATOM 564 C C . PHE A 1 71 ? 3.783 -0.538 1.114 1.00 92.12 71 PHE A C 1
ATOM 566 O O . PHE A 1 71 ? 3.452 -0.772 -0.047 1.00 92.12 71 PHE A O 1
ATOM 573 N N . GLU A 1 72 ? 5.059 -0.614 1.499 1.00 88.88 72 GLU A N 1
ATOM 574 C CA . GLU A 1 72 ? 6.133 -0.900 0.542 1.00 88.88 72 GLU A CA 1
ATOM 575 C C . GLU A 1 72 ? 5.986 -2.297 -0.083 1.00 88.88 72 GLU A C 1
ATOM 577 O O . GLU A 1 72 ? 6.290 -2.493 -1.262 1.00 88.88 72 GLU A O 1
ATOM 582 N N . HIS A 1 73 ? 5.474 -3.267 0.678 1.00 87.31 73 HIS A N 1
ATOM 583 C CA . HIS A 1 73 ? 5.281 -4.624 0.183 1.00 87.31 73 HIS A CA 1
ATOM 584 C C . HIS A 1 73 ? 4.107 -4.714 -0.799 1.00 87.31 73 HIS A C 1
ATOM 586 O O . HIS A 1 73 ? 4.264 -5.257 -1.893 1.00 87.31 73 HIS A O 1
ATOM 592 N N . TYR A 1 74 ? 2.945 -4.162 -0.440 1.00 84.25 74 TYR A N 1
ATOM 593 C CA . TYR A 1 74 ? 1.719 -4.347 -1.219 1.00 84.25 74 TYR A CA 1
ATOM 594 C C . TYR A 1 74 ? 1.443 -3.251 -2.240 1.00 84.25 74 TYR A C 1
ATOM 596 O O . TYR A 1 74 ? 0.967 -3.571 -3.330 1.00 84.25 74 TYR A O 1
ATOM 604 N N . ALA A 1 75 ? 1.727 -1.989 -1.911 1.00 85.12 75 ALA A N 1
ATOM 605 C CA . ALA A 1 75 ? 1.561 -0.883 -2.845 1.00 85.12 75 ALA A CA 1
ATOM 606 C C . ALA A 1 75 ? 2.778 -0.789 -3.773 1.00 85.12 75 ALA A C 1
ATOM 608 O O . ALA A 1 75 ? 2.651 -0.837 -4.990 1.00 85.12 75 ALA A O 1
ATOM 609 N N . LEU A 1 76 ? 4.000 -0.743 -3.238 1.00 86.25 76 LEU A N 1
ATOM 610 C CA . LEU A 1 76 ? 5.159 -0.555 -4.119 1.00 86.25 76 LEU A CA 1
ATOM 611 C C . LEU A 1 76 ? 5.586 -1.839 -4.844 1.00 86.25 76 LEU A C 1
ATOM 613 O O . LEU A 1 76 ? 6.182 -1.738 -5.912 1.00 86.25 76 LEU A O 1
ATOM 617 N N . GLN A 1 77 ? 5.317 -3.031 -4.296 1.00 84.25 77 GLN A N 1
ATOM 618 C CA . GLN A 1 77 ? 5.634 -4.337 -4.909 1.00 84.25 77 GLN A CA 1
ATOM 619 C C . GLN A 1 77 ? 7.084 -4.460 -5.424 1.00 84.25 77 GLN A C 1
ATOM 621 O O . GLN A 1 77 ? 7.365 -5.122 -6.421 1.00 84.25 77 GLN A O 1
ATOM 626 N N . GLY A 1 78 ? 8.032 -3.789 -4.761 1.00 78.88 78 GLY A N 1
ATOM 627 C CA . GLY A 1 78 ? 9.441 -3.756 -5.172 1.00 78.88 78 GLY A CA 1
ATOM 628 C C . GLY A 1 78 ? 9.783 -2.771 -6.302 1.00 78.88 78 GLY A C 1
ATOM 629 O O . GLY A 1 78 ? 10.955 -2.644 -6.651 1.00 78.88 78 GLY A O 1
ATOM 630 N N . HIS A 1 79 ? 8.819 -2.015 -6.837 1.00 80.12 79 HIS A N 1
ATOM 631 C CA . HIS A 1 79 ? 9.056 -0.952 -7.826 1.00 80.12 79 HIS A CA 1
ATOM 632 C C . HIS A 1 79 ? 9.648 0.336 -7.220 1.00 80.12 79 HIS A C 1
ATOM 634 O O . HIS A 1 79 ? 10.041 1.251 -7.948 1.00 80.12 79 HIS A O 1
ATOM 640 N N . GLY A 1 80 ? 9.759 0.395 -5.889 1.00 86.56 80 GLY A N 1
ATOM 641 C CA . GLY A 1 80 ? 10.297 1.530 -5.145 1.00 86.56 80 GLY A CA 1
ATOM 642 C C . GLY A 1 80 ? 9.382 2.757 -5.161 1.00 86.56 80 GLY A C 1
ATOM 643 O O . GLY A 1 80 ? 8.343 2.789 -5.809 1.00 86.56 80 GLY A O 1
ATOM 644 N N . TRP A 1 81 ? 9.788 3.806 -4.447 1.00 90.50 81 TRP A N 1
ATOM 645 C CA . TRP A 1 81 ? 8.950 4.984 -4.184 1.00 90.50 81 TRP A CA 1
ATOM 646 C C . TRP A 1 81 ? 8.535 5.793 -5.422 1.00 90.50 81 TRP A C 1
ATOM 648 O O . TRP A 1 81 ? 7.539 6.506 -5.372 1.00 90.50 81 TRP A O 1
ATOM 658 N N . ARG A 1 82 ? 9.260 5.673 -6.544 1.00 87.19 82 ARG A N 1
ATOM 659 C CA . ARG A 1 82 ? 8.889 6.335 -7.813 1.00 87.19 82 ARG A CA 1
ATOM 660 C C . ARG A 1 82 ? 7.588 5.788 -8.400 1.00 87.19 82 ARG A C 1
ATOM 662 O O . ARG A 1 82 ? 6.850 6.528 -9.036 1.00 87.19 82 ARG A O 1
ATOM 669 N N . ALA A 1 83 ? 7.284 4.521 -8.127 1.00 86.19 83 ALA A N 1
ATOM 670 C CA . ALA A 1 83 ? 6.071 3.867 -8.598 1.00 86.19 83 ALA A CA 1
ATOM 671 C C . ALA A 1 83 ? 4.794 4.534 -8.078 1.00 86.19 83 ALA A C 1
ATOM 673 O O . ALA A 1 83 ? 3.752 4.443 -8.722 1.00 86.19 83 ALA A O 1
ATOM 674 N N . LEU A 1 84 ? 4.884 5.211 -6.927 1.00 88.19 84 LEU A N 1
ATOM 675 C CA . LEU A 1 84 ? 3.733 5.814 -6.276 1.00 88.19 84 LEU A CA 1
ATOM 676 C C . LEU A 1 84 ? 3.026 6.805 -7.205 1.00 88.19 84 LEU A C 1
ATOM 678 O O . LEU A 1 84 ? 1.827 6.692 -7.388 1.00 88.19 84 LEU A O 1
ATOM 682 N N . THR A 1 85 ? 3.752 7.718 -7.850 1.00 85.12 85 THR A N 1
ATOM 683 C CA . THR A 1 85 ? 3.154 8.714 -8.757 1.00 85.12 85 THR A CA 1
ATOM 684 C C . THR A 1 85 ? 3.049 8.241 -10.207 1.00 85.12 85 THR A C 1
ATOM 686 O O . THR A 1 85 ? 2.312 8.838 -10.986 1.00 85.12 85 THR A O 1
ATOM 689 N N . GLU A 1 86 ? 3.775 7.186 -10.588 1.00 84.94 86 GLU A N 1
ATOM 690 C CA . GLU A 1 86 ? 3.788 6.663 -11.960 1.00 84.94 86 GLU A CA 1
ATOM 691 C C . GLU A 1 86 ? 2.637 5.687 -12.250 1.00 84.94 86 GLU A C 1
ATOM 693 O O . GLU A 1 86 ? 2.156 5.644 -13.383 1.00 84.94 86 GLU A O 1
ATOM 698 N N . TYR A 1 87 ? 2.208 4.888 -11.264 1.00 85.06 87 TYR A N 1
ATOM 699 C CA . TYR A 1 87 ? 1.289 3.762 -11.493 1.00 85.06 87 TYR A CA 1
ATOM 700 C C . TYR A 1 87 ? -0.099 3.913 -10.871 1.00 85.06 87 TYR A C 1
ATOM 702 O O . TYR A 1 87 ? -1.002 3.164 -11.247 1.00 85.06 87 TYR A O 1
ATOM 710 N N . TYR A 1 88 ? -0.291 4.854 -9.948 1.00 86.38 88 TYR A N 1
ATOM 711 C CA . TYR A 1 88 ? -1.553 5.017 -9.228 1.00 86.38 88 TYR A CA 1
ATOM 712 C C . TYR A 1 88 ? -2.378 6.190 -9.750 1.00 86.38 88 TYR A C 1
ATOM 714 O O . TYR A 1 88 ? -1.848 7.238 -10.116 1.00 86.38 88 TYR A O 1
ATOM 722 N N . ASP A 1 89 ? -3.697 6.004 -9.768 1.00 88.56 89 ASP A N 1
ATOM 723 C CA . ASP A 1 89 ? -4.644 7.056 -10.116 1.00 88.56 89 ASP A CA 1
ATOM 724 C C . ASP A 1 89 ? -4.835 8.062 -8.972 1.00 88.56 89 ASP A C 1
ATOM 726 O O . ASP A 1 89 ? -4.486 7.817 -7.817 1.00 88.56 89 ASP A O 1
ATOM 730 N N . PHE A 1 90 ? -5.419 9.216 -9.297 1.00 89.12 90 PHE A N 1
ATOM 731 C CA . PHE A 1 90 ? -5.609 10.308 -8.344 1.00 89.12 90 PHE A CA 1
ATOM 732 C C . PHE A 1 90 ? -6.374 9.879 -7.080 1.00 89.12 90 PHE A C 1
ATOM 734 O O . PHE A 1 90 ? -5.960 10.222 -5.976 1.00 89.12 90 PHE A O 1
ATOM 741 N N . ALA A 1 91 ? -7.430 9.072 -7.224 1.00 89.38 91 ALA A N 1
ATOM 742 C CA . ALA A 1 91 ? -8.227 8.594 -6.094 1.00 89.38 91 ALA A CA 1
ATOM 743 C C . ALA A 1 91 ? -7.410 7.710 -5.135 1.00 89.38 91 ALA A C 1
ATOM 745 O O . ALA A 1 91 ? -7.528 7.833 -3.914 1.00 89.38 91 ALA A O 1
ATOM 746 N N . SER A 1 92 ? -6.546 6.842 -5.669 1.00 90.25 92 SER A N 1
ATOM 747 C CA . SER A 1 92 ? -5.630 6.042 -4.853 1.00 90.25 92 SER A CA 1
ATOM 748 C C . SER A 1 92 ? -4.618 6.924 -4.123 1.00 90.25 92 SER A C 1
ATOM 750 O O . SER A 1 92 ? -4.360 6.707 -2.940 1.00 90.25 92 SER A O 1
ATOM 752 N N . LEU A 1 93 ? -4.079 7.946 -4.796 1.00 92.69 93 LEU A N 1
ATOM 753 C CA . LEU A 1 93 ? -3.127 8.884 -4.192 1.00 92.69 93 LEU A CA 1
ATOM 754 C C . LEU A 1 93 ? -3.758 9.710 -3.067 1.00 92.69 93 LEU A C 1
ATOM 756 O O . LEU A 1 93 ? -3.147 9.856 -2.010 1.00 92.69 93 LEU A O 1
ATOM 760 N N . GLU A 1 94 ? -4.981 10.209 -3.258 1.00 93.62 94 GLU A N 1
ATOM 761 C CA . GLU A 1 94 ? -5.727 10.910 -2.207 1.00 93.62 94 GLU A CA 1
ATOM 762 C C . GLU A 1 94 ? -5.986 10.007 -1.005 1.00 93.62 94 GLU A C 1
ATOM 764 O O . GLU A 1 94 ? -5.782 10.424 0.136 1.00 93.62 94 GLU A O 1
ATOM 769 N N . LYS A 1 95 ? -6.359 8.746 -1.245 1.00 92.62 95 LYS A N 1
ATOM 770 C CA . LYS A 1 95 ? -6.539 7.768 -0.171 1.00 92.62 95 LYS A CA 1
ATOM 771 C C . LYS A 1 95 ? -5.246 7.547 0.616 1.00 92.62 95 LYS A C 1
ATOM 773 O O . LYS A 1 95 ? -5.274 7.581 1.845 1.00 92.62 95 LYS A O 1
ATOM 778 N N . PHE A 1 96 ? -4.120 7.337 -0.066 1.00 94.06 96 PHE A N 1
ATOM 779 C CA . PHE A 1 96 ? -2.828 7.152 0.599 1.00 94.06 96 PHE A CA 1
ATOM 780 C C . PHE A 1 96 ? -2.409 8.390 1.386 1.00 94.06 96 PHE A C 1
ATOM 782 O O . PHE A 1 96 ? -1.894 8.258 2.495 1.00 94.06 96 PHE A O 1
ATOM 789 N N . LYS A 1 97 ? -2.671 9.585 0.847 1.00 95.88 97 LYS A N 1
ATOM 790 C CA . LYS A 1 97 ? -2.428 10.847 1.545 1.00 95.88 97 LYS A CA 1
ATOM 791 C C . LYS A 1 97 ? -3.246 10.938 2.831 1.00 95.88 97 LYS A C 1
ATOM 793 O O . LYS A 1 97 ? -2.672 11.170 3.888 1.00 95.88 97 LYS A O 1
ATOM 798 N N . PHE A 1 98 ? -4.552 10.692 2.752 1.00 95.44 98 PHE A N 1
ATOM 799 C CA . PHE A 1 98 ? -5.445 10.709 3.910 1.00 95.44 98 PHE A CA 1
ATOM 800 C C . PHE A 1 98 ? -5.003 9.713 4.993 1.00 95.44 98 PHE A C 1
ATOM 802 O O . PHE A 1 98 ? -4.881 10.071 6.162 1.00 95.44 98 PHE A O 1
ATOM 809 N N . GLN A 1 99 ? -4.691 8.472 4.610 1.00 95.31 99 GLN A N 1
ATOM 810 C CA . GLN A 1 99 ? -4.202 7.461 5.552 1.00 95.31 99 GLN A CA 1
ATOM 811 C C . GLN A 1 99 ? -2.860 7.866 6.178 1.00 95.31 99 GLN A C 1
ATOM 813 O O . GLN A 1 99 ? -2.659 7.680 7.376 1.00 95.31 99 GLN A O 1
ATOM 818 N N . ALA A 1 100 ? -1.945 8.450 5.400 1.00 97.00 100 ALA A N 1
ATOM 819 C CA . ALA A 1 100 ? -0.683 8.955 5.930 1.00 97.00 100 ALA A CA 1
ATOM 820 C C . ALA A 1 100 ? -0.908 10.091 6.943 1.00 97.00 100 ALA A C 1
ATOM 822 O O . ALA A 1 100 ? -0.284 10.093 8.001 1.00 97.00 100 ALA A O 1
ATOM 823 N N . GLU A 1 101 ? -1.826 11.020 6.671 1.00 97.50 101 GLU A N 1
ATOM 824 C CA . GLU A 1 101 ? -2.193 12.098 7.600 1.00 97.50 101 GLU A CA 1
ATOM 825 C C . GLU A 1 101 ? -2.782 11.556 8.911 1.00 97.50 101 GLU A C 1
ATOM 827 O O . GLU A 1 101 ? -2.386 12.012 9.986 1.00 97.50 101 GLU A O 1
ATOM 832 N N . LEU A 1 102 ? -3.645 10.534 8.845 1.00 96.81 102 LEU A N 1
ATOM 833 C CA . LEU A 1 102 ? -4.157 9.845 10.034 1.00 96.81 102 LEU A CA 1
ATOM 834 C C . LEU A 1 102 ? -3.030 9.229 10.869 1.00 96.81 102 LEU A C 1
ATOM 836 O O . LEU A 1 102 ? -2.973 9.442 12.078 1.00 96.81 102 LEU A O 1
ATOM 840 N N . VAL A 1 103 ? -2.102 8.507 10.234 1.00 97.50 103 VAL A N 1
ATOM 841 C CA . VAL A 1 103 ? -0.958 7.895 10.931 1.00 97.50 103 VAL A CA 1
ATOM 842 C C . VAL A 1 103 ? -0.054 8.951 11.566 1.00 97.50 103 VAL A C 1
ATOM 844 O O . VAL A 1 103 ? 0.433 8.747 12.674 1.00 97.50 103 VAL A O 1
ATOM 847 N N . LEU A 1 104 ? 0.151 10.098 10.917 1.00 97.38 104 LEU A N 1
ATOM 848 C CA . LEU A 1 104 ? 0.966 11.185 11.472 1.00 97.38 104 LEU A CA 1
ATOM 849 C C . LEU A 1 104 ? 0.313 11.876 12.675 1.00 97.38 104 LEU A C 1
ATOM 851 O O . LEU A 1 104 ? 1.031 12.402 13.525 1.00 97.38 104 LEU A O 1
ATOM 855 N N . ALA A 1 105 ? -1.020 11.879 12.749 1.00 96.50 105 ALA A N 1
ATOM 856 C CA . ALA A 1 105 ? -1.776 12.391 13.892 1.00 96.50 105 ALA A CA 1
ATOM 857 C C . ALA A 1 105 ? -1.981 11.343 15.006 1.00 96.50 105 ALA A C 1
ATOM 859 O O . ALA A 1 105 ? -2.312 11.705 16.139 1.00 96.50 105 ALA A O 1
ATOM 860 N N . SER A 1 106 ? -1.788 10.059 14.696 1.00 95.06 106 SER A N 1
ATOM 861 C CA . SER A 1 106 ? -1.996 8.941 15.614 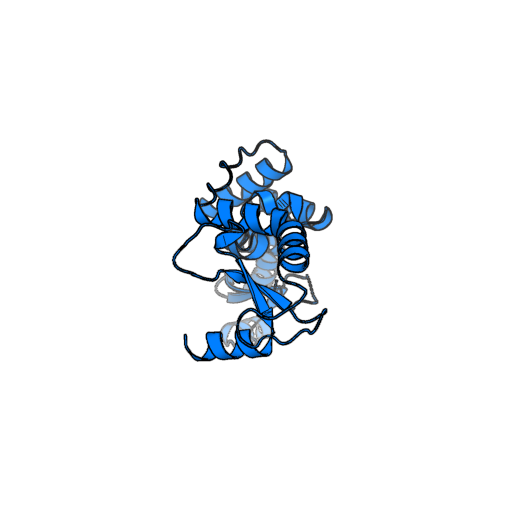1.00 95.06 106 SER A CA 1
ATOM 862 C C . SER A 1 106 ? -0.980 8.929 16.756 1.00 95.06 106 SER A C 1
ATOM 864 O O . SER A 1 106 ? 0.228 9.062 16.559 1.00 95.06 106 SER A O 1
ATOM 866 N N . LYS A 1 107 ? -1.468 8.674 17.975 1.00 94.12 107 LYS A N 1
ATOM 867 C CA . LYS A 1 107 ? -0.621 8.392 19.150 1.00 94.12 107 LYS A CA 1
ATOM 868 C C . LYS A 1 107 ? -0.167 6.931 19.219 1.00 94.12 107 LYS A C 1
ATOM 870 O O . LYS A 1 107 ? 0.653 6.593 20.068 1.00 94.12 107 LYS A O 1
ATOM 875 N N . HIS A 1 108 ? -0.723 6.076 18.365 1.00 91.75 108 HIS A N 1
ATOM 876 C CA . HIS A 1 108 ? -0.491 4.6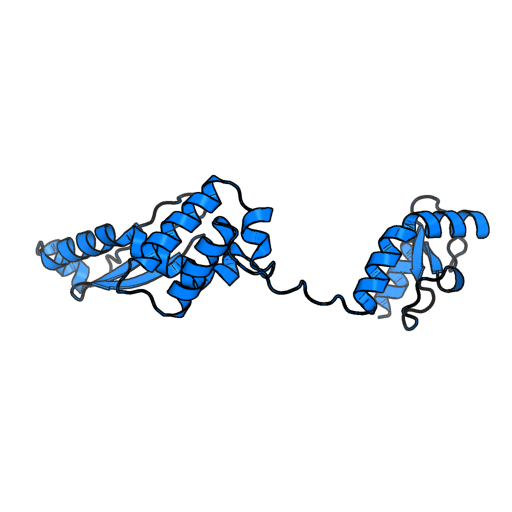34 18.336 1.00 91.75 108 HIS A CA 1
ATOM 877 C C . HIS A 1 108 ? 0.494 4.213 17.236 1.00 91.75 108 HIS A C 1
ATOM 879 O O . HIS A 1 108 ? 0.912 3.056 17.203 1.00 91.75 108 HIS A O 1
ATOM 885 N N . ALA A 1 109 ? 0.884 5.141 16.357 1.00 95.31 109 ALA A N 1
ATOM 886 C CA . ALA A 1 109 ? 1.830 4.878 15.284 1.00 95.31 109 ALA A CA 1
ATOM 887 C C . ALA A 1 109 ? 3.247 4.600 15.808 1.00 95.31 109 ALA A C 1
ATOM 889 O O . ALA A 1 109 ? 3.788 5.335 16.635 1.00 95.31 109 ALA A O 1
ATOM 890 N N . ASN A 1 110 ? 3.873 3.554 15.273 1.00 96.38 110 ASN A N 1
ATOM 891 C CA . ASN A 1 110 ? 5.284 3.263 15.500 1.00 96.38 110 ASN A CA 1
ATOM 892 C C . ASN A 1 110 ? 6.192 4.054 14.537 1.00 96.38 110 ASN A C 1
ATOM 894 O O . ASN A 1 110 ? 5.734 4.657 13.565 1.00 96.38 110 ASN A O 1
ATOM 898 N N . GLU A 1 111 ? 7.503 4.045 14.798 1.00 97.25 111 GLU A N 1
ATOM 899 C CA . GLU A 1 111 ? 8.480 4.808 14.006 1.00 97.25 111 GLU A CA 1
ATOM 900 C C . GLU A 1 111 ? 8.465 4.453 12.515 1.00 97.25 111 GLU A C 1
ATOM 902 O O . GLU A 1 111 ? 8.602 5.337 11.669 1.00 97.25 111 GLU A O 1
ATOM 907 N N . GLU A 1 112 ? 8.258 3.178 12.189 1.00 96.31 112 GLU A N 1
ATOM 908 C CA . GLU A 1 112 ? 8.238 2.702 10.809 1.00 96.31 112 GLU A CA 1
ATOM 909 C C . GLU A 1 112 ? 6.992 3.194 10.063 1.00 96.31 112 GLU A C 1
ATOM 911 O O . GLU A 1 112 ? 7.091 3.720 8.955 1.00 96.31 112 GLU A O 1
ATOM 916 N N . GLN A 1 113 ? 5.821 3.124 10.696 1.00 97.06 113 GLN A N 1
ATOM 917 C CA . GLN A 1 113 ? 4.576 3.667 10.153 1.00 97.06 113 GLN A CA 1
ATOM 918 C C . GLN A 1 113 ? 4.687 5.181 9.935 1.00 97.06 113 GLN A C 1
ATOM 920 O O . GLN A 1 113 ? 4.297 5.683 8.881 1.00 97.06 113 GLN A O 1
ATOM 925 N N . LEU A 1 114 ? 5.285 5.906 10.885 1.00 97.94 114 LEU A N 1
ATOM 926 C CA . LEU A 1 114 ? 5.545 7.340 10.751 1.00 97.94 114 LEU A CA 1
ATOM 927 C C . LEU A 1 114 ? 6.527 7.640 9.609 1.00 97.94 114 LEU A C 1
ATOM 929 O O . LEU A 1 114 ? 6.319 8.599 8.865 1.00 97.94 114 LEU A O 1
ATOM 933 N N . ARG A 1 115 ? 7.585 6.835 9.437 1.00 97.19 115 ARG A N 1
ATOM 934 C CA . ARG A 1 115 ? 8.547 6.962 8.327 1.00 97.19 115 ARG A CA 1
ATOM 935 C C . ARG A 1 115 ? 7.851 6.804 6.977 1.00 97.19 115 ARG A C 1
ATOM 937 O O . ARG A 1 115 ? 8.038 7.646 6.096 1.00 97.19 115 ARG A O 1
ATOM 944 N N . VAL A 1 116 ? 7.061 5.744 6.817 1.00 96.88 116 VAL A N 1
ATOM 945 C CA . VAL A 1 116 ? 6.307 5.458 5.588 1.00 96.88 116 VAL A CA 1
ATOM 946 C C . VAL A 1 116 ? 5.315 6.587 5.304 1.00 96.88 116 VAL A C 1
ATOM 948 O O . VAL A 1 116 ? 5.336 7.142 4.207 1.00 96.88 116 VAL A O 1
ATOM 951 N N . ALA A 1 117 ? 4.528 7.006 6.299 1.00 97.50 117 ALA A N 1
ATOM 952 C CA . ALA A 1 117 ? 3.553 8.084 6.152 1.00 97.50 117 ALA A CA 1
ATOM 953 C C . ALA A 1 117 ? 4.207 9.414 5.733 1.00 97.50 117 ALA A C 1
ATOM 955 O O . ALA A 1 117 ? 3.765 10.039 4.769 1.00 97.50 117 ALA A O 1
ATOM 956 N N . ARG A 1 118 ? 5.313 9.821 6.377 1.00 97.50 118 ARG A N 1
ATOM 957 C CA . ARG A 1 118 ? 6.083 11.015 5.964 1.00 97.50 118 ARG A CA 1
ATOM 958 C C . ARG A 1 118 ? 6.570 10.898 4.527 1.00 97.50 118 ARG A C 1
ATOM 960 O O . ARG A 1 118 ? 6.435 11.843 3.760 1.00 97.50 118 ARG A O 1
ATOM 967 N N . THR A 1 119 ? 7.088 9.728 4.157 1.00 96.38 119 THR A N 1
ATOM 968 C CA . THR A 1 119 ? 7.611 9.487 2.810 1.00 96.38 119 THR A CA 1
ATOM 969 C C . THR A 1 119 ? 6.519 9.617 1.752 1.00 96.38 119 THR A C 1
ATOM 971 O O . THR A 1 119 ? 6.751 10.247 0.724 1.00 96.38 119 THR A O 1
ATOM 974 N N . ILE A 1 120 ? 5.315 9.092 2.006 1.00 96.31 120 ILE A N 1
ATOM 975 C CA . ILE A 1 120 ? 4.157 9.277 1.119 1.00 96.31 120 ILE A CA 1
ATOM 976 C C . ILE A 1 120 ? 3.874 10.768 0.934 1.00 96.31 120 ILE A C 1
ATOM 978 O O . ILE A 1 120 ? 3.825 11.237 -0.201 1.00 96.31 120 ILE A O 1
ATOM 982 N N . ILE A 1 121 ? 3.746 11.527 2.027 1.00 96.88 121 ILE A N 1
ATOM 983 C CA . ILE A 1 121 ? 3.475 12.970 1.963 1.00 96.88 121 ILE A CA 1
ATOM 984 C C . ILE A 1 121 ? 4.570 13.709 1.188 1.00 96.88 121 ILE A C 1
ATOM 986 O O . ILE A 1 121 ? 4.259 14.512 0.310 1.00 96.88 121 ILE A O 1
ATOM 990 N N . ASP A 1 122 ? 5.840 13.408 1.452 1.00 96.25 122 ASP A N 1
ATOM 991 C CA . ASP A 1 122 ? 6.963 14.039 0.762 1.00 96.25 122 ASP A CA 1
ATOM 992 C C . ASP A 1 122 ? 6.980 13.717 -0.738 1.00 96.25 12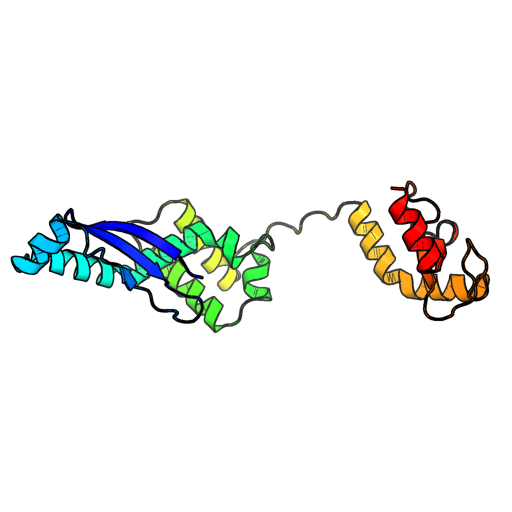2 ASP A C 1
ATOM 994 O O . ASP A 1 122 ? 7.282 14.581 -1.564 1.00 96.25 122 ASP A O 1
ATOM 998 N N . VAL A 1 123 ? 6.656 12.478 -1.121 1.00 94.06 123 VAL A N 1
ATOM 999 C CA . VAL A 1 123 ? 6.584 12.075 -2.532 1.00 94.06 123 VAL A CA 1
ATOM 1000 C C . VAL A 1 123 ? 5.441 12.805 -3.229 1.00 94.06 123 VAL A C 1
ATOM 1002 O O . VAL A 1 123 ? 5.651 13.376 -4.299 1.00 94.06 123 VAL A O 1
ATOM 1005 N N . LEU A 1 124 ? 4.254 12.836 -2.618 1.00 93.31 124 LEU A N 1
ATOM 1006 C CA . LEU A 1 124 ? 3.073 13.484 -3.195 1.00 93.31 124 LEU A CA 1
ATOM 1007 C C . LEU A 1 124 ? 3.207 15.011 -3.262 1.00 93.31 124 LEU A C 1
ATOM 1009 O O . LEU A 1 124 ? 2.671 15.628 -4.179 1.00 93.31 124 LEU A O 1
ATOM 1013 N N . ASN A 1 125 ? 3.965 15.616 -2.346 1.00 92.69 125 ASN A N 1
ATOM 1014 C CA . ASN A 1 125 ? 4.291 17.043 -2.373 1.00 92.69 125 ASN A CA 1
ATOM 1015 C C . ASN A 1 125 ? 5.502 17.376 -3.266 1.00 92.69 125 ASN A C 1
ATOM 1017 O O . ASN A 1 125 ? 5.826 18.550 -3.444 1.00 92.69 125 ASN A O 1
ATOM 1021 N N . GLY A 1 126 ? 6.196 16.372 -3.813 1.00 89.75 126 GLY A N 1
ATOM 1022 C CA . GLY A 1 126 ? 7.390 16.560 -4.642 1.00 89.75 126 GLY A CA 1
ATOM 1023 C C . GLY A 1 126 ? 8.642 17.007 -3.874 1.00 89.75 126 GLY A C 1
ATOM 1024 O O . GLY A 1 126 ? 9.613 17.442 -4.492 1.00 89.75 126 GLY A O 1
ATOM 1025 N N . THR A 1 127 ? 8.648 16.907 -2.543 1.00 92.25 127 THR A N 1
ATOM 1026 C CA . THR A 1 127 ? 9.790 17.245 -1.673 1.00 92.25 127 THR A CA 1
ATOM 1027 C C . THR A 1 127 ? 10.719 16.056 -1.430 1.00 92.25 127 THR A C 1
ATOM 1029 O O . THR A 1 127 ? 11.853 16.237 -0.974 1.00 92.25 127 THR A O 1
ATOM 1032 N N . TYR A 1 128 ? 10.278 14.840 -1.762 1.00 90.56 128 TYR A N 1
ATOM 1033 C CA . TYR A 1 128 ? 11.067 13.631 -1.569 1.00 90.56 128 TYR A CA 1
ATOM 1034 C C . TYR A 1 128 ? 12.276 13.556 -2.507 1.00 90.56 128 TYR A C 1
ATOM 1036 O O . TYR A 1 128 ? 12.164 13.579 -3.737 1.00 90.56 128 TYR A O 1
ATOM 1044 N N . LYS A 1 129 ? 13.465 13.388 -1.921 1.00 88.44 129 LYS A N 1
ATOM 1045 C CA . LYS A 1 129 ? 14.704 13.159 -2.670 1.00 88.44 129 LYS A CA 1
ATOM 1046 C C . LYS A 1 129 ? 14.858 11.676 -2.972 1.00 88.44 129 LYS A C 1
ATOM 1048 O O . LYS A 1 129 ? 15.349 10.914 -2.142 1.00 88.44 129 LYS A O 1
ATOM 1053 N N . PHE A 1 130 ? 14.473 11.274 -4.179 1.00 84.81 130 PHE A N 1
ATOM 1054 C CA . PHE A 1 130 ? 14.619 9.883 -4.583 1.00 84.81 130 PHE A CA 1
ATOM 1055 C C . PHE A 1 130 ? 16.091 9.452 -4.613 1.00 84.81 130 PHE A C 1
ATOM 1057 O O . PHE A 1 130 ? 16.918 10.160 -5.200 1.00 84.81 130 PHE A O 1
ATOM 1064 N N . PRO A 1 131 ? 16.421 8.256 -4.091 1.00 78.75 131 PRO A N 1
ATOM 1065 C CA . PRO A 1 131 ? 17.744 7.686 -4.286 1.00 78.75 131 PRO A CA 1
ATOM 1066 C C . PRO A 1 131 ? 18.022 7.544 -5.789 1.00 78.75 131 PRO A C 1
ATOM 1068 O O . PRO A 1 131 ? 17.078 7.336 -6.573 1.00 78.75 131 PRO A O 1
ATOM 1071 N N . PRO A 1 132 ? 19.289 7.671 -6.223 1.00 73.38 132 PRO A N 1
ATOM 1072 C CA . PRO A 1 132 ? 19.639 7.458 -7.618 1.00 73.38 132 PRO A CA 1
ATOM 1073 C C . PRO A 1 132 ? 19.113 6.085 -8.061 1.00 73.38 132 PRO A C 1
ATOM 1075 O O . PRO A 1 132 ? 19.099 5.147 -7.258 1.00 73.38 132 PRO A O 1
ATOM 1078 N N . PRO A 1 133 ? 18.602 5.963 -9.298 1.00 68.12 133 PRO A N 1
ATOM 1079 C CA . PRO A 1 133 ? 18.160 4.671 -9.796 1.00 68.12 133 PRO A CA 1
ATOM 1080 C C . PRO A 1 133 ? 19.306 3.661 -9.650 1.00 68.12 133 PRO A C 1
ATOM 1082 O O . PRO A 1 133 ? 20.462 4.046 -9.859 1.00 68.12 133 PRO A O 1
ATOM 1085 N N . PRO A 1 134 ? 19.012 2.399 -9.288 1.00 67.44 134 PRO A N 1
ATOM 1086 C CA . PRO A 1 134 ? 20.044 1.387 -9.128 1.00 67.44 134 PRO A CA 1
ATOM 1087 C C . PRO A 1 134 ? 20.915 1.342 -10.385 1.00 67.44 134 PRO A C 1
ATOM 1089 O O . PRO A 1 134 ? 20.407 1.365 -11.514 1.00 67.44 134 PRO A O 1
ATOM 1092 N N . GLU A 1 135 ? 22.236 1.340 -10.195 1.00 68.56 135 GLU A N 1
ATOM 1093 C CA . GLU A 1 135 ? 23.156 1.239 -11.316 1.00 68.56 135 GLU A CA 1
ATOM 1094 C C . GLU A 1 135 ? 22.900 -0.076 -12.039 1.00 68.56 135 GLU A C 1
ATOM 1096 O O . GLU A 1 135 ? 23.129 -1.157 -11.501 1.00 68.56 135 GLU A O 1
ATOM 1101 N N . LYS A 1 136 ? 22.431 0.023 -13.285 1.00 71.31 136 LYS A N 1
ATOM 1102 C CA . LYS A 1 136 ? 22.302 -1.152 -14.144 1.00 71.31 136 LYS A CA 1
ATOM 1103 C C . LYS A 1 136 ? 23.660 -1.833 -14.243 1.00 71.31 136 LYS A C 1
ATOM 1105 O O . LYS A 1 136 ? 24.649 -1.165 -14.584 1.00 71.31 136 LYS A O 1
ATOM 1110 N N . SER A 1 137 ? 23.697 -3.141 -14.010 1.00 75.19 137 SER A N 1
ATOM 1111 C CA . SER A 1 137 ? 24.922 -3.917 -14.177 1.00 75.19 137 SER A CA 1
ATOM 1112 C C . SER A 1 137 ? 25.443 -3.775 -15.620 1.00 75.19 137 SER A C 1
ATOM 1114 O O . SER A 1 137 ? 24.670 -3.460 -16.539 1.00 75.19 137 SER A O 1
ATOM 1116 N N . PRO A 1 138 ? 26.745 -3.995 -15.877 1.00 75.38 138 PRO A N 1
ATOM 1117 C CA . PRO A 1 138 ? 27.272 -4.014 -17.242 1.00 75.38 138 PRO A CA 1
ATOM 1118 C C . PRO A 1 138 ? 26.468 -4.938 -18.174 1.00 75.38 138 PRO A C 1
ATOM 1120 O O . PRO A 1 138 ? 26.224 -4.596 -19.332 1.00 75.38 138 PRO A O 1
ATOM 1123 N N . GLU A 1 139 ? 25.975 -6.061 -17.646 1.00 71.50 139 GLU A N 1
ATOM 1124 C CA . GLU A 1 139 ? 25.136 -7.018 -18.365 1.00 71.50 139 GLU A CA 1
ATOM 1125 C C . GLU A 1 139 ? 23.744 -6.456 -18.697 1.00 71.50 139 GLU A C 1
ATOM 1127 O O . GLU A 1 139 ? 23.281 -6.573 -19.835 1.00 71.50 139 GLU A O 1
ATOM 1132 N N . GLU A 1 140 ? 23.086 -5.777 -17.757 1.00 76.69 140 GLU A N 1
ATOM 1133 C CA . GLU A 1 140 ? 21.785 -5.140 -17.991 1.00 76.69 140 GLU A CA 1
ATOM 1134 C C . GLU A 1 140 ? 21.880 -3.990 -18.999 1.00 76.69 140 GLU A C 1
ATOM 1136 O O . GLU A 1 140 ? 21.012 -3.839 -19.867 1.00 76.69 140 GLU A O 1
ATOM 1141 N N . LYS A 1 141 ? 22.959 -3.201 -18.928 1.00 79.56 141 LYS A N 1
ATOM 1142 C CA . LYS A 1 141 ? 23.265 -2.151 -19.910 1.00 79.56 141 LYS A CA 1
ATOM 1143 C C . LYS A 1 141 ? 23.471 -2.757 -21.301 1.00 79.56 141 LYS A C 1
ATOM 1145 O O . LYS A 1 141 ? 22.874 -2.271 -22.265 1.00 79.56 141 LYS A O 1
ATOM 1150 N N . ALA A 1 142 ? 24.244 -3.840 -21.406 1.00 74.25 142 ALA A N 1
ATOM 1151 C CA . ALA A 1 142 ? 24.485 -4.545 -22.665 1.00 74.25 142 ALA A CA 1
ATOM 1152 C C . ALA A 1 142 ? 23.197 -5.152 -23.248 1.00 74.25 142 ALA A C 1
ATOM 1154 O O . ALA A 1 142 ? 22.914 -4.977 -24.434 1.00 74.25 142 ALA A O 1
ATOM 1155 N N . LYS A 1 143 ? 22.365 -5.790 -22.416 1.00 78.75 143 LYS A N 1
ATOM 1156 C CA . LYS A 1 143 ? 21.077 -6.375 -22.819 1.00 78.75 143 LYS A CA 1
ATOM 1157 C C . LYS A 1 143 ? 20.090 -5.315 -23.310 1.00 78.75 143 LYS A C 1
ATOM 1159 O O . LYS A 1 143 ? 19.476 -5.486 -24.362 1.00 78.75 143 LYS A O 1
ATOM 1164 N N . ALA A 1 144 ? 19.967 -4.192 -22.599 1.00 78.31 144 ALA A N 1
ATOM 1165 C CA . ALA A 1 144 ? 19.111 -3.082 -23.017 1.00 78.31 144 ALA A CA 1
ATOM 1166 C C . ALA A 1 144 ? 19.595 -2.440 -24.330 1.00 78.31 144 ALA A C 1
ATOM 1168 O O . ALA A 1 144 ? 18.788 -2.117 -25.205 1.00 78.31 144 ALA A O 1
ATOM 1169 N N . ALA A 1 145 ? 20.912 -2.281 -24.498 1.00 80.31 145 ALA A N 1
ATOM 1170 C CA . ALA A 1 145 ? 21.501 -1.800 -25.745 1.00 80.31 145 ALA A CA 1
ATOM 1171 C C . ALA A 1 145 ? 21.264 -2.780 -26.908 1.00 80.31 145 ALA A C 1
ATOM 1173 O O . ALA A 1 145 ? 20.977 -2.344 -28.026 1.00 80.31 145 ALA A O 1
ATOM 1174 N N . PHE A 1 146 ? 21.338 -4.088 -26.648 1.00 81.25 146 PHE A N 1
ATOM 1175 C CA . PHE A 1 146 ? 21.035 -5.119 -27.633 1.00 81.25 146 PHE A CA 1
ATOM 1176 C C . PHE A 1 146 ? 19.574 -5.094 -28.067 1.00 81.25 146 PHE A C 1
ATOM 1178 O O . PHE A 1 146 ? 19.330 -5.035 -29.266 1.00 81.25 146 PHE A O 1
ATOM 1185 N N . GLU A 1 147 ? 18.602 -5.078 -27.151 1.00 80.81 147 GLU A N 1
ATOM 1186 C CA . GLU A 1 147 ? 17.177 -5.089 -27.524 1.00 80.81 147 GLU A CA 1
ATOM 1187 C C . GLU A 1 147 ? 16.804 -3.897 -28.424 1.00 80.81 147 GLU A C 1
ATOM 1189 O O . GLU A 1 147 ? 16.058 -4.064 -29.388 1.00 80.81 147 GLU A O 1
ATOM 1194 N N . ARG A 1 148 ? 17.424 -2.723 -28.224 1.00 81.75 148 ARG A N 1
ATOM 1195 C CA . ARG A 1 148 ? 17.277 -1.565 -29.131 1.00 81.75 148 ARG A CA 1
ATOM 1196 C C . ARG A 1 148 ? 17.861 -1.808 -30.530 1.00 81.75 148 ARG A C 1
ATOM 1198 O O . ARG A 1 148 ? 17.327 -1.311 -31.519 1.00 81.75 148 ARG A O 1
ATOM 1205 N N . LYS A 1 149 ? 18.974 -2.542 -30.631 1.00 84.31 149 LYS A N 1
ATOM 1206 C CA . LYS A 1 149 ? 19.675 -2.840 -31.898 1.00 84.31 149 LYS A CA 1
ATOM 1207 C C . LYS A 1 149 ? 19.165 -4.109 -32.590 1.00 84.31 149 LYS A C 1
ATOM 1209 O O . LYS A 1 149 ? 19.376 -4.276 -33.790 1.00 84.31 149 LYS A O 1
ATOM 1214 N N . LYS A 1 150 ? 18.483 -4.992 -31.865 1.00 83.81 150 LYS A N 1
ATOM 1215 C CA . LYS A 1 150 ? 18.079 -6.340 -32.282 1.00 83.81 150 LYS A CA 1
ATOM 1216 C C . LYS A 1 150 ? 17.278 -6.383 -33.586 1.00 83.81 150 LYS A C 1
ATOM 1218 O O . LYS A 1 150 ? 17.619 -7.227 -34.411 1.00 83.81 150 LYS A O 1
ATOM 1223 N N . PRO A 1 151 ? 16.297 -5.496 -33.859 1.00 83.06 151 PRO A N 1
ATOM 1224 C CA . PRO A 1 151 ? 15.604 -5.499 -35.151 1.00 83.06 151 PRO A CA 1
ATOM 1225 C C . PRO A 1 151 ? 16.549 -5.214 -36.326 1.00 83.06 151 PRO A C 1
ATOM 1227 O O . PRO A 1 151 ? 16.526 -5.931 -37.325 1.00 83.06 151 PRO A O 1
ATOM 1230 N N . LYS A 1 152 ? 17.440 -4.222 -36.173 1.00 86.12 152 LYS A N 1
ATOM 1231 C CA . LYS A 1 152 ? 18.435 -3.852 -37.193 1.00 86.12 152 LYS A CA 1
ATOM 1232 C C . LYS A 1 152 ? 19.457 -4.968 -37.414 1.00 86.12 152 LYS A C 1
ATOM 1234 O O . LYS A 1 152 ? 19.756 -5.308 -38.554 1.00 86.12 152 LYS A O 1
ATOM 1239 N N . LEU A 1 153 ? 19.959 -5.564 -36.332 1.00 84.38 153 LEU A N 1
ATOM 1240 C CA . LEU A 1 153 ? 20.907 -6.680 -36.396 1.00 84.38 153 LEU A CA 1
ATOM 1241 C C . LEU A 1 153 ? 20.276 -7.919 -37.032 1.00 84.38 153 LEU A C 1
ATOM 1243 O O . LEU A 1 153 ? 20.907 -8.546 -37.877 1.00 84.38 153 LEU A O 1
ATOM 1247 N N . LYS A 1 154 ? 19.020 -8.238 -36.688 1.00 84.81 154 LYS A N 1
ATOM 1248 C CA . LYS A 1 154 ? 18.274 -9.344 -37.300 1.00 84.81 154 LYS A CA 1
ATOM 1249 C C . LYS A 1 154 ? 18.139 -9.136 -38.804 1.00 84.81 154 LYS A C 1
ATOM 1251 O O . LYS A 1 154 ? 18.421 -10.065 -39.553 1.00 84.81 154 LYS A O 1
ATOM 1256 N N . LEU A 1 155 ? 17.744 -7.937 -39.237 1.00 84.50 155 LEU A N 1
ATOM 1257 C CA . LEU A 1 155 ? 17.611 -7.607 -40.655 1.00 84.50 155 LEU A CA 1
ATOM 1258 C C . LEU A 1 155 ? 18.950 -7.744 -41.390 1.00 84.50 155 LEU A C 1
ATOM 1260 O O . LEU A 1 155 ? 19.006 -8.432 -42.404 1.00 84.50 155 LEU A O 1
ATOM 1264 N N . LYS A 1 156 ? 20.034 -7.177 -40.844 1.00 86.12 156 LYS A N 1
ATOM 1265 C CA . LYS A 1 156 ? 21.372 -7.273 -41.445 1.00 86.12 156 LYS A CA 1
ATOM 1266 C C . LYS A 1 156 ? 21.828 -8.727 -41.607 1.00 86.12 156 LYS A C 1
ATOM 1268 O O . LYS A 1 156 ? 22.157 -9.140 -42.709 1.00 86.12 156 LYS A O 1
ATOM 1273 N N . LEU A 1 157 ? 21.736 -9.535 -40.548 1.00 84.06 157 LEU A N 1
ATOM 1274 C CA . LEU A 1 157 ? 22.087 -10.962 -40.606 1.00 84.06 157 LEU A CA 1
ATOM 1275 C C . LEU A 1 157 ? 21.239 -11.748 -41.608 1.00 84.06 157 LEU A C 1
ATOM 1277 O O . LEU A 1 157 ? 21.695 -12.732 -42.184 1.00 84.06 157 LEU A O 1
ATOM 1281 N N . THR A 1 158 ? 19.989 -11.335 -41.779 1.00 84.31 158 THR A N 1
ATOM 1282 C CA . THR A 1 158 ? 19.062 -11.962 -42.714 1.00 84.31 158 THR A CA 1
ATOM 1283 C C . THR A 1 158 ? 19.443 -11.663 -44.162 1.00 84.31 158 THR A C 1
ATOM 1285 O O . THR A 1 158 ? 19.410 -12.583 -44.976 1.00 84.31 158 THR A O 1
ATOM 1288 N N . ILE A 1 159 ? 19.854 -10.424 -44.456 1.00 84.50 159 ILE A N 1
ATOM 1289 C CA . ILE A 1 159 ? 20.406 -10.019 -45.757 1.00 84.50 159 ILE A CA 1
ATOM 1290 C C . ILE A 1 159 ? 21.711 -10.780 -46.028 1.00 84.50 159 ILE A C 1
ATOM 1292 O O . ILE A 1 159 ? 21.841 -11.405 -47.075 1.00 84.50 159 ILE A O 1
ATOM 1296 N N . ASP A 1 160 ? 22.629 -10.811 -45.058 1.00 83.56 160 ASP A N 1
ATOM 1297 C CA . ASP A 1 160 ? 23.962 -11.404 -45.231 1.00 83.56 160 ASP A CA 1
ATOM 1298 C C . ASP A 1 160 ? 23.927 -12.939 -45.378 1.00 83.56 160 ASP A C 1
ATOM 1300 O O . ASP A 1 160 ? 24.784 -13.522 -46.040 1.00 83.56 160 ASP A O 1
ATOM 1304 N N . ARG A 1 161 ? 22.961 -13.625 -44.744 1.00 79.69 161 ARG A N 1
ATOM 1305 C CA . ARG A 1 161 ? 22.911 -15.105 -44.673 1.00 79.69 161 ARG A CA 1
ATOM 1306 C C . ARG A 1 161 ? 21.663 -15.744 -45.295 1.00 79.69 161 ARG A C 1
ATOM 1308 O O . ARG A 1 161 ? 21.495 -16.962 -45.214 1.00 79.69 161 ARG A O 1
ATOM 1315 N N . GLY A 1 162 ? 20.791 -14.951 -45.914 1.00 77.31 162 GLY A N 1
ATOM 1316 C CA . GLY A 1 162 ? 19.701 -15.416 -46.778 1.00 77.31 162 GLY A CA 1
ATOM 1317 C C . GLY A 1 162 ? 18.560 -16.169 -46.086 1.00 77.31 162 GLY A C 1
ATOM 1318 O O . GLY A 1 162 ? 18.189 -17.240 -46.552 1.00 77.31 162 GLY A O 1
ATOM 1319 N N . TYR A 1 163 ? 17.989 -15.637 -44.997 1.00 81.44 163 TYR A N 1
ATOM 1320 C CA . TYR A 1 163 ? 16.846 -16.237 -44.268 1.00 81.44 163 TYR A CA 1
ATOM 1321 C C . TYR A 1 163 ? 17.020 -17.725 -43.892 1.00 81.44 163 TYR A C 1
ATOM 1323 O O . TYR A 1 163 ? 16.049 -18.477 -43.870 1.00 81.44 163 TYR A O 1
ATOM 1331 N N . LYS A 1 164 ? 18.234 -18.181 -43.560 1.00 85.25 164 LYS A N 1
ATOM 1332 C CA . LYS A 1 164 ? 18.492 -19.585 -43.189 1.00 85.25 164 LYS A CA 1
ATOM 1333 C C . LYS A 1 164 ? 18.817 -19.751 -41.712 1.00 85.25 164 LYS A C 1
ATOM 1335 O O . LYS A 1 164 ? 19.512 -18.940 -41.102 1.00 85.25 164 LYS A O 1
ATOM 1340 N N . CYS A 1 165 ? 18.332 -20.846 -41.132 1.00 86.94 165 CYS A N 1
ATOM 1341 C CA . CYS A 1 165 ? 18.779 -21.296 -39.821 1.00 86.94 165 CYS A CA 1
ATOM 1342 C C . CYS A 1 165 ? 20.250 -21.732 -39.889 1.00 86.94 165 CYS A C 1
ATOM 1344 O O . CYS A 1 165 ? 20.579 -22.648 -40.637 1.00 86.94 165 CYS A O 1
ATOM 1346 N N . ASP A 1 166 ? 21.105 -21.180 -39.029 1.00 87.25 166 ASP A N 1
ATOM 1347 C CA . ASP A 1 166 ? 22.538 -21.513 -38.950 1.00 87.25 166 ASP A CA 1
ATOM 1348 C C . ASP A 1 166 ? 22.777 -22.998 -38.587 1.00 87.25 166 ASP A C 1
ATOM 1350 O O . ASP A 1 166 ? 23.887 -23.484 -38.728 1.00 87.25 166 ASP A O 1
ATOM 1354 N N . GLN A 1 167 ? 21.769 -23.728 -38.064 1.00 86.56 167 GLN A N 1
ATOM 1355 C CA . GLN A 1 167 ? 21.951 -25.116 -37.583 1.00 86.56 167 GLN A CA 1
ATOM 1356 C C . GLN A 1 167 ? 21.453 -26.151 -38.583 1.00 86.56 167 GLN A C 1
ATOM 1358 O O . GLN A 1 167 ? 22.061 -27.200 -38.741 1.00 86.56 167 GLN A O 1
ATOM 1363 N N . CYS A 1 168 ? 20.292 -25.899 -39.183 1.00 86.25 168 CYS A N 1
ATOM 1364 C CA . CYS A 1 168 ? 19.617 -26.868 -40.042 1.00 86.25 168 CYS A CA 1
ATOM 1365 C C . CYS A 1 168 ? 19.438 -26.379 -41.478 1.00 86.25 168 CYS A C 1
ATOM 1367 O O . CYS A 1 168 ? 18.836 -27.087 -42.271 1.00 86.25 168 CYS A O 1
ATOM 1369 N N . GLY A 1 169 ? 19.883 -25.163 -41.807 1.00 82.25 169 GLY A N 1
ATOM 1370 C CA . GLY A 1 169 ? 19.783 -24.590 -43.150 1.00 82.25 169 GLY A CA 1
ATOM 1371 C C . GLY A 1 169 ? 18.369 -24.202 -43.597 1.00 82.25 169 GLY A C 1
ATOM 1372 O O . GLY A 1 169 ? 18.236 -23.528 -44.611 1.00 82.25 169 GLY A O 1
ATOM 1373 N N . ASN A 1 170 ? 17.320 -24.574 -42.854 1.00 80.44 170 ASN A N 1
ATOM 1374 C CA . ASN A 1 170 ? 15.935 -24.326 -43.259 1.00 80.44 170 ASN A CA 1
ATOM 1375 C C . ASN A 1 170 ? 15.596 -22.831 -43.318 1.00 80.44 170 ASN A C 1
ATOM 1377 O O . ASN A 1 170 ? 15.924 -22.077 -42.393 1.00 80.44 170 ASN A O 1
ATOM 1381 N N . SER A 1 171 ? 14.874 -22.447 -44.373 1.00 66.38 171 SER A N 1
ATOM 1382 C CA . SER A 1 171 ? 14.381 -21.095 -44.625 1.00 66.38 171 SER A CA 1
ATOM 1383 C C . SER A 1 171 ? 12.888 -20.989 -44.338 1.00 66.38 171 SER A C 1
ATOM 1385 O O . SER A 1 171 ? 12.047 -21.276 -45.185 1.00 66.38 171 SER A O 1
ATOM 1387 N N . THR A 1 172 ? 12.540 -20.600 -43.119 1.00 62.09 172 THR A N 1
ATOM 1388 C CA . THR A 1 172 ? 11.157 -20.261 -42.770 1.00 62.09 172 THR A CA 1
ATOM 1389 C C . THR A 1 172 ? 11.139 -18.825 -42.260 1.00 62.09 172 THR A C 1
ATOM 1391 O O . THR A 1 172 ? 11.476 -18.563 -41.103 1.00 62.09 172 THR A O 1
ATOM 1394 N N . GLU A 1 173 ? 10.782 -17.900 -43.158 1.00 56.25 173 GLU A N 1
ATOM 1395 C CA . GLU A 1 173 ? 10.897 -16.435 -43.024 1.00 56.25 173 GLU A CA 1
ATOM 1396 C C . GLU A 1 173 ? 10.343 -15.883 -41.698 1.00 56.25 173 GLU A C 1
ATOM 1398 O O . GLU A 1 173 ? 10.915 -14.959 -41.120 1.00 56.25 173 GLU A O 1
ATOM 1403 N N . ASN A 1 174 ? 9.313 -16.524 -41.136 1.00 56.53 174 ASN A N 1
ATOM 1404 C CA . ASN A 1 174 ? 8.610 -16.045 -39.942 1.00 56.53 174 ASN A CA 1
ATOM 1405 C C . ASN A 1 174 ? 8.997 -16.727 -38.618 1.00 56.53 174 ASN A C 1
ATOM 1407 O O . ASN A 1 174 ? 8.462 -16.373 -37.570 1.00 56.53 174 ASN A O 1
ATOM 1411 N N . SER A 1 175 ? 9.930 -17.688 -38.608 1.00 65.25 175 SER A N 1
ATOM 1412 C CA . SER A 1 175 ? 10.234 -18.475 -37.395 1.00 65.25 175 SER A CA 1
ATOM 1413 C C . SER A 1 175 ? 11.692 -18.418 -36.932 1.00 65.25 175 SER A C 1
ATOM 1415 O O . SER A 1 175 ? 12.101 -19.245 -36.109 1.00 65.25 175 SER A O 1
ATOM 1417 N N . LEU A 1 176 ? 12.496 -17.511 -37.493 1.00 76.62 176 LEU A N 1
ATOM 1418 C CA . LEU A 1 176 ? 13.906 -17.361 -37.136 1.00 76.62 176 LEU A CA 1
ATOM 1419 C C . LEU A 1 176 ? 14.078 -16.373 -35.974 1.00 76.62 176 LEU A C 1
ATOM 1421 O O . LEU A 1 176 ? 13.684 -15.204 -36.046 1.00 76.62 176 LEU A O 1
ATOM 1425 N N . CYS A 1 177 ? 14.686 -16.859 -34.896 1.00 82.44 177 CYS A N 1
ATOM 1426 C CA . CYS A 1 177 ? 15.080 -16.102 -33.717 1.00 82.44 177 CYS A CA 1
ATOM 1427 C C . CYS A 1 177 ? 16.544 -15.672 -33.853 1.00 82.44 177 CYS A C 1
ATOM 1429 O O . CYS A 1 177 ? 17.391 -16.484 -34.224 1.00 82.44 177 CYS A O 1
ATOM 1431 N N . LEU A 1 178 ? 16.836 -14.411 -33.525 1.00 85.38 178 LEU A N 1
ATOM 1432 C CA . LEU A 1 178 ? 18.205 -13.917 -33.400 1.00 85.38 178 LEU A CA 1
ATOM 1433 C C . LEU A 1 178 ? 18.719 -14.270 -32.006 1.00 85.38 178 LEU A C 1
ATOM 1435 O O . LEU A 1 178 ? 18.133 -13.831 -31.015 1.00 85.38 178 LEU A O 1
ATOM 1439 N N . ILE A 1 179 ? 19.785 -15.056 -31.937 1.00 84.69 179 ILE A N 1
ATOM 1440 C CA . ILE A 1 179 ? 20.400 -15.466 -30.675 1.00 84.69 179 ILE A CA 1
ATOM 1441 C C . ILE A 1 179 ? 21.917 -15.344 -30.736 1.00 84.69 179 ILE A C 1
ATOM 1443 O O . ILE A 1 179 ? 22.488 -15.221 -31.819 1.00 84.69 179 ILE A O 1
ATOM 1447 N N . ARG A 1 180 ? 22.560 -15.440 -29.571 1.00 83.25 180 ARG A N 1
ATOM 1448 C CA . ARG A 1 180 ? 24.012 -15.583 -29.482 1.00 83.25 180 ARG A CA 1
ATOM 1449 C C . ARG A 1 180 ? 24.448 -16.982 -29.917 1.00 83.25 180 ARG A C 1
ATOM 1451 O O . ARG A 1 180 ? 23.753 -17.965 -29.655 1.00 83.25 180 ARG A O 1
ATOM 1458 N N . ARG A 1 181 ? 25.593 -17.052 -30.591 1.00 80.19 181 ARG A N 1
ATOM 1459 C CA . ARG A 1 181 ? 26.293 -18.291 -30.932 1.00 80.19 181 ARG A CA 1
ATOM 1460 C C . ARG A 1 181 ? 26.967 -18.861 -29.690 1.00 80.19 181 ARG A C 1
ATOM 1462 O O . ARG A 1 181 ? 26.836 -20.056 -29.448 1.00 80.19 181 ARG A O 1
ATOM 1469 N N . ASP A 1 182 ? 27.610 -17.997 -28.908 1.00 77.12 182 ASP A N 1
ATOM 1470 C CA . ASP A 1 182 ? 28.219 -18.326 -27.625 1.00 77.12 182 ASP A CA 1
ATOM 1471 C C . ASP A 1 182 ? 27.576 -17.507 -26.495 1.00 77.12 182 ASP A C 1
ATOM 1473 O O . ASP A 1 182 ? 27.558 -16.273 -26.518 1.00 77.12 182 ASP A O 1
ATOM 1477 N N . ASN A 1 183 ? 27.023 -18.210 -25.504 1.00 68.06 183 ASN A N 1
ATOM 1478 C CA . ASN A 1 183 ? 26.382 -17.600 -24.341 1.00 68.06 183 ASN A CA 1
ATOM 1479 C C . ASN A 1 183 ? 27.387 -17.085 -23.298 1.00 68.06 183 ASN A C 1
ATOM 1481 O O . ASN A 1 183 ? 26.996 -16.249 -22.481 1.00 68.06 183 ASN A O 1
ATOM 1485 N N . SER A 1 184 ? 28.642 -17.551 -23.333 1.00 67.31 184 SER A N 1
ATOM 1486 C CA . SER A 1 184 ? 29.728 -17.089 -22.454 1.00 67.31 184 SER A CA 1
ATOM 1487 C C . SER A 1 184 ? 30.250 -15.703 -22.850 1.00 67.31 184 SER A C 1
ATOM 1489 O O . SER A 1 184 ? 30.760 -14.958 -22.016 1.00 67.31 184 SER A O 1
ATOM 1491 N N . ILE A 1 185 ? 30.038 -15.307 -24.108 1.00 65.12 185 ILE A N 1
ATOM 1492 C CA . ILE A 1 185 ? 30.382 -13.985 -24.622 1.00 65.12 185 ILE A CA 1
ATOM 1493 C C . ILE A 1 185 ? 29.185 -13.047 -24.398 1.00 65.12 185 ILE A C 1
ATOM 1495 O O . ILE A 1 185 ? 28.129 -13.166 -25.027 1.00 65.12 185 ILE A O 1
ATOM 1499 N N . LEU A 1 186 ? 29.344 -12.078 -23.493 1.00 64.19 186 LEU A N 1
ATOM 1500 C CA . LEU A 1 186 ? 28.344 -11.032 -23.210 1.00 64.19 186 LEU A CA 1
ATOM 1501 C C . LEU A 1 186 ? 28.189 -10.007 -24.347 1.00 64.19 186 LEU A C 1
ATOM 1503 O O . LEU A 1 186 ? 27.295 -9.162 -24.310 1.00 64.19 186 LEU A O 1
ATOM 1507 N N . ASN A 1 187 ? 29.044 -10.085 -25.366 1.00 67.81 187 ASN A N 1
ATOM 1508 C CA . ASN A 1 187 ? 29.001 -9.204 -26.518 1.00 67.81 187 ASN A CA 1
ATOM 1509 C C . ASN A 1 187 ? 27.889 -9.610 -27.503 1.00 67.81 187 ASN A C 1
ATOM 1511 O O . ASN A 1 187 ? 27.780 -10.770 -27.913 1.00 67.81 187 ASN A O 1
ATOM 1515 N N . TYR A 1 188 ? 27.087 -8.622 -27.899 1.00 70.06 188 TYR A N 1
ATOM 1516 C CA . TYR A 1 188 ? 26.008 -8.730 -28.883 1.00 70.06 188 TYR A CA 1
ATOM 1517 C C . TYR A 1 188 ? 26.415 -8.173 -30.259 1.00 70.06 188 TYR A C 1
ATOM 1519 O O . TYR A 1 188 ? 25.581 -7.671 -31.019 1.00 70.06 188 TYR A O 1
ATOM 1527 N N . GLU A 1 189 ? 27.707 -8.223 -30.568 1.00 76.81 189 GLU A N 1
ATOM 1528 C CA . GLU A 1 189 ? 28.238 -7.963 -31.901 1.00 76.81 189 GLU A CA 1
ATOM 1529 C C . GLU A 1 189 ? 27.709 -8.960 -32.929 1.00 76.81 189 GLU A C 1
ATOM 1531 O O . GLU A 1 189 ? 27.383 -10.106 -32.616 1.00 76.81 189 GLU A O 1
ATOM 1536 N N . ILE A 1 190 ? 27.629 -8.505 -34.180 1.00 74.62 190 ILE A N 1
ATOM 1537 C CA . ILE A 1 190 ? 27.015 -9.271 -35.265 1.00 74.62 190 ILE A CA 1
ATOM 1538 C C . ILE A 1 190 ? 27.694 -10.628 -35.493 1.00 74.62 190 ILE A C 1
ATOM 1540 O O . ILE A 1 190 ? 27.016 -11.596 -35.832 1.00 74.62 190 ILE A O 1
ATOM 1544 N N . ASP A 1 191 ? 28.993 -10.724 -35.214 1.00 79.62 191 ASP A N 1
ATOM 1545 C CA . ASP A 1 191 ? 29.788 -11.940 -35.400 1.00 79.62 191 ASP A CA 1
ATOM 1546 C C . ASP A 1 191 ? 29.434 -13.043 -34.393 1.00 79.62 191 ASP A C 1
ATOM 1548 O O . ASP A 1 191 ? 29.512 -14.233 -34.714 1.00 79.62 191 ASP A O 1
ATOM 1552 N N . ASN A 1 192 ? 28.956 -12.658 -33.204 1.00 83.31 192 ASN A N 1
ATOM 1553 C CA . ASN A 1 192 ? 28.453 -13.585 -32.191 1.00 83.31 192 ASN A CA 1
ATOM 1554 C C . ASN A 1 192 ? 26.946 -13.863 -32.345 1.00 83.31 192 ASN A C 1
ATOM 1556 O O . ASN A 1 192 ? 26.367 -14.581 -31.535 1.00 83.31 192 ASN A O 1
ATOM 1560 N N . LEU A 1 193 ? 26.271 -13.316 -33.359 1.00 86.75 193 LEU A N 1
ATOM 1561 C CA . LEU A 1 193 ? 24.834 -13.502 -33.552 1.00 86.75 193 LEU A CA 1
ATOM 1562 C C . LEU A 1 193 ? 24.533 -14.463 -34.706 1.00 86.75 193 LEU A C 1
ATOM 1564 O O . LEU A 1 193 ? 25.179 -14.463 -35.752 1.00 86.75 193 LEU A O 1
ATOM 1568 N N . VAL A 1 194 ? 23.511 -15.296 -34.515 1.00 87.75 194 VAL A N 1
ATOM 1569 C CA . VAL A 1 194 ? 23.029 -16.258 -35.513 1.00 87.75 194 VAL A CA 1
ATOM 1570 C C . VAL A 1 194 ? 21.506 -16.295 -35.558 1.00 87.75 194 VAL A C 1
ATOM 1572 O O . VAL A 1 194 ? 20.821 -16.039 -34.564 1.00 87.75 194 VAL A O 1
ATOM 1575 N N . LEU A 1 195 ? 20.966 -16.659 -36.721 1.00 88.50 195 LEU A N 1
ATOM 1576 C CA . LEU A 1 195 ? 19.549 -16.970 -36.887 1.00 88.50 195 LEU A CA 1
ATOM 1577 C C . LEU A 1 195 ? 19.315 -18.457 -36.596 1.00 88.50 195 LEU A C 1
ATOM 1579 O O . LEU A 1 195 ? 19.936 -19.326 -37.207 1.00 88.50 195 LEU A O 1
ATOM 1583 N N . ARG A 1 196 ? 18.394 -18.775 -35.683 1.00 86.56 196 ARG A N 1
ATOM 1584 C CA . ARG A 1 196 ? 17.978 -20.156 -35.387 1.00 86.56 196 ARG A CA 1
ATOM 1585 C C . ARG A 1 196 ? 16.474 -20.312 -35.522 1.00 86.56 196 ARG A C 1
ATOM 1587 O O . ARG A 1 196 ? 15.713 -19.457 -35.082 1.00 86.56 196 ARG A O 1
ATOM 1594 N N . CYS A 1 197 ? 16.028 -21.435 -36.074 1.00 86.62 197 CYS A N 1
ATOM 1595 C CA . CYS A 1 197 ? 14.607 -21.762 -36.089 1.00 86.62 197 CYS A CA 1
ATOM 1596 C C . CYS A 1 197 ? 14.129 -22.224 -34.705 1.00 86.62 197 CYS A C 1
ATOM 1598 O O . CYS A 1 197 ? 14.897 -22.761 -33.899 1.00 86.62 197 CYS A O 1
ATOM 1600 N N . ARG A 1 198 ? 12.826 -22.075 -34.444 1.00 83.62 198 ARG A N 1
ATOM 1601 C CA . ARG A 1 198 ? 12.198 -22.474 -33.173 1.00 83.62 198 ARG A CA 1
ATOM 1602 C C . ARG A 1 198 ? 12.436 -23.947 -32.803 1.00 83.62 198 ARG A C 1
ATOM 1604 O O . ARG A 1 198 ? 12.645 -24.255 -31.634 1.00 83.62 198 ARG A O 1
ATOM 1611 N N . LYS A 1 199 ? 12.477 -24.856 -33.789 1.00 84.06 199 LYS A N 1
ATOM 1612 C CA . LYS A 1 199 ? 12.777 -26.286 -33.562 1.00 84.06 199 LYS A CA 1
ATOM 1613 C C . LYS A 1 199 ? 14.193 -26.493 -33.004 1.00 84.06 199 LYS A C 1
ATOM 1615 O O . LYS A 1 199 ? 14.375 -27.256 -32.061 1.00 84.06 199 LYS A O 1
ATOM 1620 N N . CYS A 1 200 ? 15.182 -25.795 -33.562 1.00 84.94 200 CYS A N 1
ATOM 1621 C CA . CYS A 1 200 ? 16.572 -25.839 -33.105 1.00 84.94 200 CYS A CA 1
ATOM 1622 C C . CYS A 1 200 ? 16.744 -25.200 -31.722 1.00 84.94 200 CYS A C 1
ATOM 1624 O O . CYS A 1 200 ? 17.412 -25.765 -30.864 1.00 84.94 200 CYS A O 1
ATOM 1626 N N . MET A 1 201 ? 16.068 -24.075 -31.478 1.00 83.12 201 MET A N 1
ATOM 1627 C CA . MET A 1 201 ? 16.017 -23.420 -30.166 1.00 83.12 201 MET A CA 1
ATOM 1628 C C . MET A 1 201 ? 15.525 -24.358 -29.060 1.00 83.12 201 MET A C 1
ATOM 1630 O O . MET A 1 201 ? 16.166 -24.474 -28.018 1.00 83.12 201 MET A O 1
ATOM 1634 N N . ASN A 1 202 ? 14.416 -25.061 -29.298 1.00 82.19 202 ASN A N 1
ATOM 1635 C CA . ASN A 1 202 ? 13.846 -25.973 -28.307 1.00 82.19 202 ASN A CA 1
ATOM 1636 C C . ASN A 1 202 ? 14.791 -27.145 -27.987 1.00 82.19 202 ASN A C 1
ATOM 1638 O O . ASN A 1 202 ? 14.924 -27.503 -26.823 1.00 82.19 202 ASN A O 1
ATOM 1642 N N . LYS A 1 203 ? 15.506 -27.683 -28.988 1.00 81.44 203 LYS A N 1
ATOM 1643 C CA . LYS A 1 203 ? 16.515 -28.742 -28.785 1.00 81.44 203 LYS A CA 1
ATOM 1644 C C . LYS A 1 203 ? 17.729 -28.296 -27.965 1.00 81.44 203 LYS A C 1
ATOM 1646 O O . LYS A 1 203 ? 18.369 -29.134 -27.341 1.00 81.44 203 LYS A O 1
ATOM 1651 N N . MET A 1 204 ? 18.089 -27.012 -28.008 1.00 75.06 204 MET A N 1
ATOM 1652 C CA . MET A 1 204 ? 19.181 -26.481 -27.182 1.00 75.06 204 MET A CA 1
ATOM 1653 C C . MET A 1 204 ? 18.747 -26.311 -25.728 1.00 75.06 204 MET A C 1
ATOM 1655 O O . MET A 1 204 ? 19.510 -26.640 -24.830 1.00 75.06 204 MET A O 1
ATOM 1659 N N . ARG A 1 205 ? 17.511 -25.851 -25.499 1.00 70.94 205 ARG A N 1
ATOM 1660 C CA . ARG A 1 205 ? 16.956 -25.683 -24.148 1.00 70.94 205 ARG A CA 1
ATOM 1661 C C . ARG A 1 205 ? 16.760 -27.003 -23.411 1.00 70.94 205 ARG A C 1
ATOM 1663 O O . ARG A 1 205 ? 16.889 -27.021 -22.205 1.00 70.94 205 ARG A O 1
ATOM 1670 N N . SER A 1 206 ? 16.474 -28.094 -24.120 1.00 69.94 206 SER A N 1
ATOM 1671 C CA . SER A 1 206 ? 16.333 -29.426 -23.514 1.00 69.94 206 SER A CA 1
ATOM 1672 C C . SER A 1 206 ? 17.666 -30.103 -23.164 1.00 69.94 206 SER A C 1
ATOM 1674 O O . SER A 1 206 ? 17.658 -31.246 -22.723 1.00 69.94 206 SER A O 1
ATOM 1676 N N . LYS A 1 207 ? 18.806 -29.467 -23.465 1.00 58.88 207 LYS A N 1
ATOM 1677 C CA . LYS A 1 207 ? 20.160 -29.965 -23.167 1.00 58.88 207 LYS A CA 1
ATOM 1678 C C . LYS A 1 207 ? 20.885 -29.134 -22.099 1.00 58.88 207 LYS A C 1
ATOM 1680 O O . LYS A 1 207 ? 22.026 -29.457 -21.782 1.00 58.88 207 LYS A O 1
ATOM 1685 N N . GLN A 1 208 ? 20.256 -28.058 -21.631 1.00 50.19 208 GLN A N 1
ATOM 1686 C CA . GLN A 1 208 ? 20.674 -27.267 -20.473 1.00 50.19 208 GLN A CA 1
ATOM 1687 C C . GLN A 1 208 ? 19.899 -27.750 -19.254 1.00 50.19 208 GLN A C 1
ATOM 1689 O O . GLN A 1 208 ? 20.498 -27.715 -18.163 1.00 50.19 208 GLN A O 1
#

Organism: NCBI:txid28085